Protein AF-A0A538IGD8-F1 (afdb_monomer_lite)

Foldseek 3Di:
DDDDDDDDDDDDDDDDDDDPDDDDDDDDDDDPDDDPPPDPPPPPPPPLPPLVVVLVVVLVVLLVVLLVVLVFAPVLVVPDDQPPPVLLVVLVCLLCVLVPDVVSVVCNLVSNLVSLVSVLVSLVVRLVVDDDQLNVLSVLLNQLSVLQSVQCNQAVWFEADCVQLVVLVVNVCVVPQCPDSIRYDHDDPSRDPNQQGQDQRDNVSSGTDGPSVVSNSSSSSSNSSVSRCVVVVVVVVVDDDD

pLDDT: mean 72.31, std 20.68, range [31.95, 96.56]

Structure (mmCIF, N/CA/C/O backbone):
data_AF-A0A538IGD8-F1
#
_entry.id   AF-A0A538IGD8-F1
#
loop_
_atom_site.group_PDB
_atom_site.id
_atom_site.type_symbol
_atom_site.label_atom_id
_atom_site.label_alt_id
_atom_site.label_comp_id
_atom_site.label_asym_id
_atom_site.label_entity_id
_atom_site.label_seq_id
_atom_site.pdbx_PDB_ins_code
_atom_site.Cartn_x
_atom_site.Cartn_y
_atom_site.Cartn_z
_atom_site.occupancy
_atom_site.B_iso_or_equiv
_atom_site.auth_seq_id
_atom_site.auth_comp_id
_atom_site.auth_asym_id
_atom_site.auth_atom_id
_atom_site.pdbx_PDB_model_num
ATOM 1 N N . MET A 1 1 ? 53.738 18.494 -38.955 1.00 35.97 1 MET A N 1
ATOM 2 C CA . MET A 1 1 ? 53.465 19.527 -39.986 1.00 35.97 1 MET A CA 1
ATOM 3 C C . MET A 1 1 ? 52.744 18.866 -41.162 1.00 35.97 1 MET A C 1
ATOM 5 O O . MET A 1 1 ? 52.837 17.652 -41.276 1.00 35.97 1 MET A O 1
ATOM 9 N N . ARG A 1 2 ? 51.991 19.626 -41.976 1.00 34.16 2 ARG A N 1
ATOM 10 C CA . ARG A 1 2 ? 51.319 19.150 -43.216 1.00 34.16 2 ARG A CA 1
ATOM 11 C C . ARG A 1 2 ? 52.381 18.672 -44.247 1.00 34.16 2 ARG A C 1
ATOM 13 O O . ARG A 1 2 ? 53.542 18.998 -44.048 1.00 34.16 2 ARG A O 1
ATOM 20 N N . ALA A 1 3 ? 52.123 17.980 -45.360 1.00 35.72 3 ALA A N 1
ATOM 21 C CA . ALA A 1 3 ? 50.908 17.521 -46.058 1.00 35.72 3 ALA A CA 1
ATOM 22 C C . ALA A 1 3 ? 51.255 16.213 -46.843 1.00 35.72 3 ALA A C 1
ATOM 24 O O . ALA A 1 3 ? 52.329 15.675 -46.601 1.00 35.72 3 ALA A O 1
ATOM 25 N N . TYR A 1 4 ? 50.496 15.622 -47.781 1.00 33.06 4 TYR A N 1
ATOM 26 C CA . TYR A 1 4 ? 49.171 15.846 -48.409 1.00 33.06 4 TYR A CA 1
ATOM 27 C C . TYR A 1 4 ? 48.602 14.443 -48.803 1.00 33.06 4 TYR A C 1
ATOM 29 O O . TYR A 1 4 ? 49.250 13.437 -48.525 1.00 33.06 4 TYR A O 1
ATOM 37 N N . ILE A 1 5 ? 47.435 14.333 -49.459 1.00 38.19 5 ILE A N 1
ATOM 38 C CA . ILE A 1 5 ? 46.890 13.061 -50.005 1.00 38.19 5 ILE A CA 1
ATOM 39 C C . ILE A 1 5 ? 46.827 13.126 -51.539 1.00 38.19 5 ILE A C 1
ATOM 41 O O . ILE A 1 5 ? 46.272 14.077 -52.081 1.00 38.19 5 ILE A O 1
ATOM 45 N N . SER A 1 6 ? 47.337 12.107 -52.239 1.00 36.34 6 SER A N 1
ATOM 46 C CA . SER A 1 6 ? 47.144 11.941 -53.690 1.00 36.34 6 SER A CA 1
ATOM 47 C C . SER A 1 6 ? 46.057 10.903 -53.969 1.00 36.34 6 SER A C 1
ATOM 49 O O . SER A 1 6 ? 46.016 9.860 -53.317 1.00 36.34 6 SER A O 1
ATOM 51 N N . ALA A 1 7 ? 45.171 11.195 -54.920 1.00 40.03 7 ALA A N 1
ATOM 52 C CA . ALA A 1 7 ? 44.040 10.346 -55.276 1.00 40.03 7 ALA A CA 1
ATOM 53 C C . ALA A 1 7 ? 44.278 9.625 -56.608 1.00 40.03 7 ALA A C 1
ATOM 55 O O . ALA A 1 7 ? 44.690 10.240 -57.589 1.00 40.03 7 ALA A O 1
ATOM 56 N N . SER A 1 8 ? 43.918 8.345 -56.670 1.00 36.59 8 SER A N 1
ATOM 57 C CA . SER A 1 8 ? 43.829 7.590 -57.920 1.00 36.59 8 SER A CA 1
ATOM 58 C C . SER A 1 8 ? 42.669 6.591 -57.864 1.00 36.59 8 SER A C 1
ATOM 60 O O . SER A 1 8 ? 42.608 5.712 -57.009 1.00 36.59 8 SER A O 1
ATOM 62 N N . ARG A 1 9 ? 41.722 6.740 -58.798 1.00 36.22 9 ARG A N 1
ATOM 63 C CA . ARG A 1 9 ? 40.745 5.703 -59.165 1.00 36.22 9 ARG A CA 1
ATOM 64 C C . ARG A 1 9 ? 41.221 5.023 -60.449 1.00 36.22 9 ARG A C 1
ATOM 66 O O . ARG A 1 9 ? 41.709 5.723 -61.335 1.00 36.22 9 ARG A O 1
ATOM 73 N N . PRO A 1 10 ? 40.964 3.721 -60.606 1.00 38.22 10 PRO A N 1
ATOM 74 C CA . PRO A 1 10 ? 40.656 3.140 -61.906 1.00 38.22 10 PRO A CA 1
ATOM 75 C C . PRO A 1 10 ? 39.239 2.529 -61.939 1.00 38.22 10 PRO A C 1
ATOM 77 O O . PRO A 1 10 ? 38.466 2.646 -60.987 1.00 38.22 10 PRO A O 1
ATOM 80 N N . THR A 1 11 ? 38.881 1.961 -63.090 1.00 34.44 11 THR A N 1
ATOM 81 C CA . THR A 1 11 ? 37.503 1.874 -63.612 1.00 34.44 11 THR A CA 1
ATOM 82 C C . THR A 1 11 ? 37.051 0.421 -63.850 1.00 34.44 11 THR A C 1
ATOM 84 O O . THR A 1 11 ? 37.884 -0.477 -63.889 1.00 34.44 11 THR A O 1
ATOM 87 N N . MET A 1 12 ? 35.752 0.239 -64.143 1.00 31.95 12 MET A N 1
ATOM 88 C CA . MET A 1 12 ? 35.059 -1.008 -64.550 1.00 31.95 12 MET A CA 1
ATOM 89 C C . MET A 1 12 ? 34.712 -1.959 -63.379 1.00 31.95 12 MET A C 1
ATOM 91 O O . MET A 1 12 ? 35.363 -1.934 -62.344 1.00 31.95 12 MET A O 1
ATOM 95 N N . THR A 1 13 ? 33.628 -2.744 -63.416 1.00 35.28 13 THR A N 1
ATOM 96 C CA . THR A 1 13 ? 32.866 -3.276 -64.568 1.00 35.28 13 THR A CA 1
ATOM 97 C C . THR A 1 13 ? 31.360 -3.306 -64.268 1.00 35.28 13 THR A C 1
ATOM 99 O O . THR A 1 13 ? 30.964 -3.473 -63.118 1.00 35.28 13 THR A O 1
ATOM 102 N N . GLY A 1 14 ? 30.505 -3.137 -65.283 1.00 34.28 14 GLY A N 1
ATOM 103 C CA . GLY A 1 14 ? 29.048 -3.124 -65.101 1.00 34.28 14 GLY A CA 1
ATOM 104 C C . GLY A 1 14 ? 28.394 -4.510 -65.102 1.00 34.28 14 GLY A C 1
ATOM 105 O O . GLY A 1 14 ? 28.891 -5.435 -65.740 1.00 34.28 14 GLY A O 1
ATOM 106 N N . GLN A 1 15 ? 27.220 -4.607 -64.472 1.00 35.75 15 GLN A N 1
ATOM 107 C CA . GLN A 1 15 ? 26.143 -5.512 -64.888 1.00 35.75 15 GLN A CA 1
ATOM 108 C C . GLN A 1 15 ? 24.794 -4.798 -64.755 1.00 35.75 15 GLN A C 1
ATOM 110 O O . GLN A 1 15 ? 24.502 -4.172 -63.737 1.00 35.75 15 GLN A O 1
ATOM 115 N N . THR A 1 16 ? 23.986 -4.885 -65.807 1.00 33.38 16 THR A N 1
ATOM 116 C CA . THR A 1 16 ? 22.672 -4.246 -65.910 1.00 33.38 16 THR A CA 1
ATOM 117 C C . THR A 1 16 ? 21.605 -5.234 -65.448 1.00 33.38 16 THR A C 1
ATOM 119 O O . THR A 1 16 ? 21.400 -6.247 -66.111 1.00 33.38 16 THR A O 1
ATOM 122 N N . PHE A 1 17 ? 20.901 -4.953 -64.347 1.00 33.03 17 PHE A N 1
ATOM 123 C CA . PHE A 1 17 ? 19.726 -5.736 -63.949 1.00 33.03 17 PHE A CA 1
ATOM 124 C C . PHE A 1 17 ? 18.449 -4.942 -64.236 1.00 33.03 17 PHE A C 1
ATOM 126 O O . PHE A 1 17 ? 18.125 -3.973 -63.549 1.00 33.03 17 PHE A O 1
ATOM 133 N N . THR A 1 18 ? 17.740 -5.333 -65.292 1.00 36.03 18 THR A N 1
ATOM 134 C CA . THR A 1 18 ? 16.486 -4.712 -65.730 1.00 36.03 18 THR A CA 1
ATOM 135 C C . THR A 1 18 ? 15.311 -5.200 -64.883 1.00 36.03 18 THR A C 1
ATOM 137 O O . THR A 1 18 ? 14.937 -6.369 -64.967 1.00 36.03 18 THR A O 1
ATOM 140 N N . SER A 1 19 ? 14.694 -4.302 -64.111 1.00 37.78 19 SER A N 1
ATOM 141 C CA . SER A 1 19 ? 13.417 -4.559 -63.430 1.00 37.78 19 SER A CA 1
ATOM 142 C C . SER A 1 19 ? 12.241 -4.110 -64.312 1.00 37.78 19 SER A C 1
ATOM 144 O O . SER A 1 19 ? 12.221 -2.945 -64.718 1.00 37.78 19 SER A O 1
ATOM 146 N N . PRO A 1 20 ? 11.257 -4.976 -64.621 1.00 36.97 20 PRO A N 1
ATOM 147 C CA . PRO A 1 20 ? 10.122 -4.626 -65.467 1.00 36.97 20 PRO A CA 1
ATOM 148 C C . PRO A 1 20 ? 8.937 -4.119 -64.629 1.00 36.97 20 PRO A C 1
ATOM 150 O O . PRO A 1 20 ? 7.964 -4.837 -64.424 1.00 36.97 20 PRO A O 1
ATOM 153 N N . PHE A 1 21 ? 8.996 -2.870 -64.161 1.00 36.09 21 PHE A N 1
ATOM 154 C CA . PHE A 1 21 ? 7.816 -2.173 -63.630 1.00 36.09 21 PHE A CA 1
ATOM 155 C C . PHE A 1 21 ? 7.742 -0.748 -64.178 1.00 36.09 21 PHE A C 1
ATOM 157 O O . PHE A 1 21 ? 8.472 0.147 -63.757 1.00 36.09 21 PHE A O 1
ATOM 164 N N . SER A 1 22 ? 6.853 -0.565 -65.153 1.00 37.84 22 SER A N 1
ATOM 165 C CA . SER A 1 22 ? 6.520 0.727 -65.747 1.00 37.84 22 SER A CA 1
ATOM 166 C C . SER A 1 22 ? 5.403 1.391 -64.931 1.00 37.84 22 SER A C 1
ATOM 168 O O . SER A 1 22 ? 4.352 0.770 -64.766 1.00 37.84 22 SER A O 1
ATOM 170 N N . PRO A 1 23 ? 5.588 2.616 -64.409 1.00 39.62 23 PRO A N 1
ATOM 171 C CA . PRO A 1 23 ? 4.481 3.424 -63.922 1.00 39.62 23 PRO A CA 1
ATOM 172 C C . PRO A 1 23 ? 3.834 4.153 -65.105 1.00 39.62 23 PRO A C 1
ATOM 174 O O . PRO A 1 23 ? 4.444 5.014 -65.742 1.00 39.62 23 PRO A O 1
ATOM 177 N N . GLU A 1 24 ? 2.590 3.790 -65.395 1.00 34.06 24 GLU A N 1
ATOM 178 C CA . GLU A 1 24 ? 1.763 4.414 -66.424 1.00 34.06 24 GLU A CA 1
ATOM 179 C C . GLU A 1 24 ? 1.505 5.895 -66.096 1.00 34.06 24 GLU A C 1
ATOM 181 O O . GLU A 1 24 ? 1.088 6.249 -64.991 1.00 34.06 24 GLU A O 1
ATOM 186 N N . LYS A 1 25 ? 1.782 6.783 -67.057 1.00 35.19 25 LYS A N 1
ATOM 187 C CA . LYS A 1 25 ? 1.651 8.235 -66.890 1.00 35.19 25 LYS A CA 1
ATOM 188 C C . LYS A 1 25 ? 0.214 8.668 -67.201 1.00 35.19 25 LYS A C 1
ATOM 190 O O . LYS A 1 25 ? -0.088 9.022 -68.338 1.00 35.19 25 LYS A O 1
ATOM 195 N N . VAL A 1 26 ? -0.657 8.664 -66.194 1.00 37.72 26 VAL A N 1
ATOM 196 C CA . VAL A 1 26 ? -2.032 9.175 -66.322 1.00 37.72 26 VAL A CA 1
ATOM 197 C C . VAL A 1 26 ? -2.067 10.665 -65.970 1.00 37.72 26 VAL A C 1
ATOM 199 O O . VAL A 1 26 ? -2.106 11.045 -64.802 1.00 37.72 26 VAL A O 1
ATOM 202 N N . GLU A 1 27 ? -2.037 11.520 -66.993 1.00 35.78 27 GLU A N 1
ATOM 203 C CA . GLU A 1 27 ? -2.324 12.953 -66.861 1.00 35.78 27 GLU A CA 1
ATOM 204 C C . GLU A 1 27 ? -3.841 13.189 -66.964 1.00 35.78 27 GLU A C 1
ATOM 206 O O . GLU A 1 27 ? -4.475 12.777 -67.934 1.00 35.78 27 GLU A O 1
ATOM 211 N N . GLY A 1 28 ? -4.421 13.864 -65.967 1.00 35.25 28 GLY A N 1
ATOM 212 C CA . GLY A 1 28 ? -5.833 14.260 -65.920 1.00 35.25 28 GLY A CA 1
ATOM 213 C C . GLY A 1 28 ? -5.979 15.703 -65.407 1.00 35.25 28 GLY A C 1
ATOM 214 O O . GLY A 1 28 ? -5.138 16.144 -64.621 1.00 35.25 28 GLY A O 1
ATOM 215 N N . PRO A 1 29 ? -6.977 16.475 -65.880 1.00 39.31 29 PRO A N 1
ATOM 216 C CA . PRO A 1 29 ? -7.056 17.917 -65.640 1.00 39.31 29 PRO A CA 1
ATOM 217 C C . PRO A 1 29 ? -7.551 18.270 -64.227 1.00 39.31 29 PRO A C 1
ATOM 219 O O . PRO A 1 29 ? -8.194 17.467 -63.559 1.00 39.31 29 PRO A O 1
ATOM 222 N N . GLY A 1 30 ? -7.230 19.490 -63.783 1.00 40.84 30 GLY A N 1
ATOM 223 C CA . GLY A 1 30 ? -7.432 19.947 -62.402 1.00 40.84 30 GLY A CA 1
ATOM 224 C C . GLY A 1 30 ? -8.855 20.389 -62.018 1.00 40.84 30 GLY A C 1
ATOM 225 O O . GLY A 1 30 ? -9.829 20.098 -62.703 1.00 40.84 30 GLY A O 1
ATOM 226 N N . ASN A 1 31 ? -8.912 21.165 -60.925 1.00 43.62 31 ASN A N 1
ATOM 227 C CA . ASN A 1 31 ? -10.067 21.493 -60.069 1.00 43.62 31 ASN A CA 1
ATOM 228 C C . ASN A 1 31 ? -10.526 20.373 -59.119 1.00 43.62 31 ASN A C 1
ATOM 230 O O . ASN A 1 31 ? -11.592 19.790 -59.291 1.00 43.62 31 ASN A O 1
ATOM 234 N N . GLU A 1 32 ? -9.803 20.220 -58.006 1.00 37.78 32 GLU A N 1
ATOM 235 C CA . GLU A 1 32 ? -10.446 19.862 -56.738 1.00 37.78 32 GLU A CA 1
ATOM 236 C C . GLU A 1 32 ? -10.584 21.115 -55.867 1.00 37.78 32 GLU A C 1
ATOM 238 O O . GLU A 1 32 ? -9.628 21.640 -55.295 1.00 37.78 32 GLU A O 1
ATOM 243 N N . THR A 1 33 ? -11.811 21.631 -55.828 1.00 36.09 33 THR A N 1
ATOM 244 C CA . THR A 1 33 ? -12.210 22.776 -55.012 1.00 36.09 33 THR A CA 1
ATOM 245 C C . THR A 1 33 ? -12.128 22.413 -53.531 1.00 36.09 33 THR A C 1
ATOM 247 O O . THR A 1 33 ? -12.662 21.391 -53.104 1.00 36.09 33 THR A O 1
ATOM 250 N N . PHE A 1 34 ? -11.507 23.280 -52.733 1.00 38.47 34 PHE A N 1
ATOM 251 C CA . PHE A 1 34 ? -11.348 23.107 -51.290 1.00 38.47 34 PHE A CA 1
ATOM 252 C C . PHE A 1 34 ? -12.717 23.096 -50.580 1.00 38.47 34 PHE A C 1
ATOM 254 O O . PHE A 1 34 ? -13.279 24.151 -50.284 1.00 38.47 34 PHE A O 1
ATOM 261 N N . LEU A 1 35 ? -13.265 21.908 -50.305 1.00 37.91 35 LEU A N 1
ATOM 262 C CA . LEU A 1 35 ? -14.448 21.756 -49.456 1.00 37.91 35 LEU A CA 1
ATOM 263 C C . LEU A 1 35 ? -14.012 21.587 -47.993 1.00 37.91 35 LEU A C 1
ATOM 265 O O . LEU A 1 35 ? -13.224 20.684 -47.698 1.00 37.91 35 LEU A O 1
ATOM 269 N N . PRO A 1 36 ? -14.516 22.408 -47.054 1.00 36.75 36 PRO A N 1
ATOM 270 C CA . PRO A 1 36 ? -14.185 22.256 -45.649 1.00 36.75 36 PRO A CA 1
ATOM 271 C C . PRO A 1 36 ? -14.902 21.016 -45.109 1.00 36.75 36 PRO A C 1
ATOM 273 O O . PRO A 1 36 ? -16.095 21.055 -44.809 1.00 36.75 36 PRO A O 1
ATOM 276 N N . GLN A 1 37 ? -14.169 19.911 -44.961 1.00 39.50 37 GLN A N 1
ATOM 277 C CA . GLN A 1 37 ? -14.626 18.791 -44.145 1.00 39.50 37 GLN A CA 1
ATOM 278 C C . GLN A 1 37 ? -14.733 19.281 -42.701 1.00 39.50 37 GLN A C 1
ATOM 280 O O . GLN A 1 37 ? -13.734 19.412 -41.992 1.00 39.50 37 GLN A O 1
ATOM 285 N N . GLY A 1 38 ? -15.961 19.610 -42.299 1.00 40.69 38 GLY A N 1
ATOM 286 C CA . GLY A 1 38 ? -16.292 20.043 -40.953 1.00 40.69 38 GLY A CA 1
ATOM 287 C C . GLY A 1 38 ? -15.982 18.930 -39.966 1.00 40.69 38 GLY A C 1
ATOM 288 O O . GLY A 1 38 ? -16.811 18.053 -39.732 1.00 40.69 38 GLY A O 1
ATOM 289 N N . GLY A 1 39 ? -14.787 18.980 -39.380 1.00 33.75 39 GLY A N 1
ATOM 290 C CA . GLY A 1 39 ? -14.446 18.175 -38.222 1.00 33.75 39 GLY A CA 1
ATOM 291 C C . GLY A 1 39 ? -15.429 18.509 -37.111 1.00 33.75 39 GLY A C 1
ATOM 292 O O . GLY A 1 39 ? -15.349 19.580 -36.510 1.00 33.75 39 GLY A O 1
ATOM 293 N N . ILE A 1 40 ? -16.371 17.601 -36.856 1.00 39.09 40 ILE A N 1
ATOM 294 C CA . ILE A 1 40 ? -17.234 17.677 -35.684 1.00 39.09 40 ILE A CA 1
ATOM 295 C C . ILE A 1 40 ? -16.308 17.526 -34.482 1.00 39.09 40 ILE A C 1
ATOM 297 O O . ILE A 1 40 ? -15.906 16.416 -34.135 1.00 39.09 40 ILE A O 1
ATOM 301 N N . SER A 1 41 ? -15.956 18.653 -33.863 1.00 43.97 41 SER A N 1
ATOM 302 C CA . SER A 1 41 ? -15.337 18.686 -32.543 1.00 43.97 41 SER A CA 1
ATOM 303 C C . SER A 1 41 ? -16.301 18.033 -31.563 1.00 43.97 41 SER A C 1
ATOM 305 O O . SER A 1 41 ? -17.183 18.688 -31.008 1.00 43.97 41 SER A O 1
ATOM 307 N N . THR A 1 42 ? -16.159 16.722 -31.373 1.00 43.41 42 THR A N 1
ATOM 308 C CA . THR A 1 42 ? -16.883 15.978 -30.349 1.00 43.41 42 THR A CA 1
ATOM 309 C C . THR A 1 42 ? -16.411 16.477 -28.996 1.00 43.41 42 THR A C 1
ATOM 311 O O . THR A 1 42 ? -15.387 16.035 -28.473 1.00 43.41 42 THR A O 1
ATOM 314 N N . ALA A 1 43 ? -17.163 17.430 -28.451 1.00 43.44 43 ALA A N 1
ATOM 315 C CA . ALA A 1 43 ? -17.008 17.940 -27.106 1.00 43.44 43 ALA A CA 1
ATOM 316 C C . ALA A 1 43 ? -17.272 16.816 -26.092 1.00 43.44 43 ALA A C 1
ATOM 318 O O . ALA A 1 43 ? -18.380 16.643 -25.593 1.00 43.44 43 ALA A O 1
ATOM 319 N N . HIS A 1 44 ? -16.223 16.059 -25.787 1.00 43.25 44 HIS A N 1
ATOM 320 C CA . HIS A 1 44 ? -16.135 15.188 -24.622 1.00 43.25 44 HIS A CA 1
ATOM 321 C C . HIS A 1 44 ? -14.884 15.519 -23.804 1.00 43.25 44 HIS A C 1
ATOM 323 O O . HIS A 1 44 ? -14.172 14.641 -23.333 1.00 43.25 44 HIS A O 1
ATOM 329 N N . THR A 1 45 ? -14.695 16.811 -23.522 1.00 37.72 45 THR A N 1
ATOM 330 C CA . THR A 1 45 ? -14.054 17.252 -22.275 1.00 37.72 45 THR A CA 1
ATOM 331 C C . THR A 1 45 ? -14.997 16.980 -21.096 1.00 37.72 45 THR A C 1
ATOM 333 O O . THR A 1 45 ? -15.428 17.891 -20.391 1.00 37.72 45 THR A O 1
ATOM 336 N N . LEU A 1 46 ? -15.349 15.707 -20.897 1.00 43.53 46 LEU A N 1
ATOM 337 C CA . LEU A 1 46 ? -15.567 15.219 -19.543 1.00 43.53 46 LEU A CA 1
ATOM 338 C C . LEU A 1 46 ? -14.187 15.286 -18.896 1.00 43.53 46 LEU A C 1
ATOM 340 O O . LEU A 1 46 ? -13.227 14.824 -19.511 1.00 43.53 46 LEU A O 1
ATOM 344 N N . GLU A 1 47 ? -14.062 15.912 -17.728 1.00 48.06 47 GLU A N 1
ATOM 345 C CA . GLU A 1 47 ? -12.753 16.015 -17.088 1.00 48.06 47 GLU A CA 1
ATOM 346 C C . GLU A 1 47 ? -12.161 14.614 -16.915 1.00 48.06 47 GLU A C 1
ATOM 348 O O . GLU A 1 47 ? -12.722 13.784 -16.194 1.00 48.06 47 GLU A O 1
ATOM 353 N N . GLU A 1 48 ? -11.020 14.351 -17.563 1.00 54.66 48 GLU A N 1
ATOM 354 C CA . GLU A 1 48 ? -10.187 13.189 -17.260 1.00 54.66 48 GLU A CA 1
ATOM 355 C C . GLU A 1 48 ? -9.558 13.411 -15.882 1.00 54.66 48 GLU A C 1
ATOM 357 O O . GLU A 1 48 ? -8.386 13.762 -15.728 1.00 54.66 48 GLU A O 1
ATOM 362 N N . GLY A 1 49 ? -10.392 13.258 -14.850 1.00 56.19 49 GLY A N 1
ATOM 363 C CA . GLY A 1 49 ? -9.986 13.338 -13.462 1.00 56.19 49 GLY A CA 1
ATOM 364 C C . GLY A 1 49 ? -8.836 12.369 -13.248 1.00 56.19 49 GLY A C 1
ATOM 365 O O . GLY A 1 49 ? -8.956 11.188 -13.576 1.00 56.19 49 GLY A O 1
ATOM 366 N N . ASN A 1 50 ? -7.716 12.880 -12.725 1.00 70.94 50 ASN A N 1
ATOM 367 C CA . ASN A 1 50 ? -6.481 12.114 -12.584 1.00 70.94 50 ASN A CA 1
ATOM 368 C C . ASN A 1 50 ? -6.804 10.727 -11.994 1.00 70.94 50 ASN A C 1
ATOM 370 O O . ASN A 1 50 ? -7.343 10.655 -10.885 1.00 70.94 50 ASN A O 1
ATOM 374 N N . PRO A 1 51 ? -6.497 9.622 -12.694 1.00 65.62 51 PRO A N 1
ATOM 375 C CA . PRO A 1 51 ? -7.021 8.315 -12.318 1.00 65.62 51 PRO A CA 1
ATOM 376 C C . PRO A 1 51 ? -6.483 7.849 -10.953 1.00 65.62 51 PRO A C 1
ATOM 378 O O . PRO A 1 51 ? -7.146 7.100 -10.238 1.00 65.62 51 PRO A O 1
ATOM 381 N N . VAL A 1 52 ? -5.325 8.361 -10.513 1.00 66.44 52 VAL A N 1
ATOM 382 C CA . VAL A 1 52 ? -4.830 8.158 -9.140 1.00 66.44 52 VAL A CA 1
ATOM 383 C C . VAL A 1 52 ? -5.707 8.887 -8.114 1.00 66.44 52 VAL A C 1
ATOM 385 O O . VAL A 1 52 ? -6.010 8.329 -7.062 1.00 66.44 52 VAL A O 1
ATOM 388 N N . LEU A 1 53 ? -6.152 10.111 -8.409 1.00 71.75 53 LEU A N 1
ATOM 389 C CA . LEU A 1 53 ? -7.055 10.876 -7.543 1.00 71.75 53 LEU A CA 1
ATOM 390 C C . LEU A 1 53 ? -8.441 10.217 -7.451 1.00 71.75 53 LEU A C 1
ATOM 392 O O . LEU A 1 53 ? -9.008 10.149 -6.360 1.00 71.75 53 LEU A O 1
ATOM 396 N N . LEU A 1 54 ? -8.956 9.667 -8.556 1.00 75.94 54 LEU A N 1
ATOM 397 C CA . LEU A 1 54 ? -10.194 8.877 -8.561 1.00 75.94 54 LEU A CA 1
ATOM 398 C C . LEU A 1 54 ? -10.056 7.610 -7.706 1.00 75.94 54 LEU A C 1
ATOM 400 O O . LEU A 1 54 ? -10.913 7.330 -6.868 1.00 75.94 54 LEU A O 1
ATOM 404 N N . MET A 1 55 ? -8.938 6.888 -7.829 1.00 70.56 55 MET A N 1
ATOM 405 C CA . MET A 1 55 ? -8.655 5.727 -6.983 1.00 70.56 55 MET A CA 1
ATOM 406 C C . MET A 1 55 ? -8.621 6.111 -5.494 1.00 70.56 55 MET A C 1
ATOM 408 O O . MET A 1 55 ? -9.354 5.524 -4.696 1.00 70.56 55 MET A O 1
ATOM 412 N N . LEU A 1 56 ? -7.845 7.133 -5.118 1.00 74.44 56 LEU A N 1
ATOM 413 C CA . LEU A 1 56 ? -7.726 7.593 -3.729 1.00 74.44 56 LEU A CA 1
ATOM 414 C C . LEU A 1 56 ? -9.064 8.075 -3.147 1.00 74.44 56 LEU A C 1
ATOM 416 O O . LEU A 1 56 ? -9.420 7.694 -2.030 1.00 74.44 56 LEU A O 1
ATOM 420 N N . THR A 1 57 ? -9.830 8.870 -3.898 1.00 77.31 57 THR A N 1
ATOM 421 C CA . THR A 1 57 ? -11.149 9.343 -3.446 1.00 77.31 57 THR A CA 1
ATOM 422 C C . THR A 1 57 ? -12.154 8.198 -3.328 1.00 77.31 57 THR A C 1
ATOM 424 O O . THR A 1 57 ? -12.909 8.175 -2.358 1.00 77.31 57 THR A O 1
ATOM 427 N N . SER A 1 58 ? -12.114 7.192 -4.213 1.00 74.81 58 SER A N 1
ATOM 428 C CA . SER A 1 58 ? -12.966 5.999 -4.098 1.00 74.81 58 SER A CA 1
ATOM 429 C C . SER A 1 58 ? -12.657 5.168 -2.843 1.00 74.81 58 SER A C 1
ATOM 431 O O . SER A 1 58 ? -13.579 4.758 -2.142 1.00 74.81 58 SER A O 1
ATOM 433 N N . MET A 1 59 ? -11.379 4.988 -2.488 1.00 75.00 59 MET A N 1
ATOM 434 C CA . MET A 1 59 ? -10.952 4.261 -1.282 1.00 75.00 59 MET A CA 1
ATOM 435 C C . MET A 1 59 ? -11.412 4.961 0.001 1.00 75.00 59 MET A C 1
ATOM 437 O O . MET A 1 59 ? -11.948 4.321 0.908 1.00 75.00 59 MET A O 1
ATOM 441 N N . ILE A 1 60 ? -11.231 6.285 0.062 1.00 79.38 60 ILE A N 1
ATOM 442 C CA . ILE A 1 60 ? -11.678 7.112 1.188 1.00 79.38 60 ILE A CA 1
ATOM 443 C C . ILE A 1 60 ? -13.210 7.097 1.270 1.00 79.38 60 ILE A C 1
ATOM 445 O O . ILE A 1 60 ? -13.761 6.853 2.342 1.00 79.38 60 ILE A O 1
ATOM 449 N N . GLY A 1 61 ? -13.900 7.284 0.141 1.00 79.06 61 GLY A N 1
ATOM 450 C CA . GLY A 1 61 ? -15.360 7.258 0.050 1.00 79.06 61 GLY A CA 1
ATOM 451 C C . GLY A 1 61 ? -15.958 5.930 0.512 1.00 79.06 61 GLY A C 1
ATOM 452 O O . GLY A 1 61 ? -16.845 5.929 1.361 1.00 79.06 61 GLY A O 1
ATOM 453 N N . LEU A 1 62 ? -15.429 4.796 0.040 1.00 79.88 62 LEU A N 1
ATOM 454 C CA . LEU A 1 62 ? -15.843 3.459 0.481 1.00 79.88 62 LEU A CA 1
ATOM 455 C C . LEU A 1 62 ? -15.634 3.261 1.989 1.00 79.88 62 LEU A C 1
ATOM 457 O O . LEU A 1 62 ? -16.529 2.754 2.663 1.00 79.88 62 LEU A O 1
ATOM 461 N N . GLY A 1 63 ? -14.491 3.696 2.533 1.00 73.38 63 GLY A N 1
ATOM 462 C CA . GLY A 1 63 ? -14.214 3.630 3.970 1.00 73.38 63 GLY A CA 1
ATOM 463 C C . GLY A 1 63 ? -15.173 4.473 4.814 1.00 73.38 63 GLY A C 1
ATOM 464 O O . GLY A 1 63 ? -15.669 4.001 5.837 1.00 73.38 63 GLY A O 1
ATOM 465 N N . LEU A 1 64 ? -15.482 5.693 4.366 1.00 79.31 64 LEU A N 1
ATOM 466 C CA . LEU A 1 64 ? -16.441 6.580 5.028 1.00 79.31 64 LEU A CA 1
ATOM 467 C C . LEU A 1 64 ? -17.869 6.026 4.956 1.00 79.31 64 LEU A C 1
ATOM 469 O O . LEU A 1 64 ? -18.536 5.953 5.984 1.00 79.31 64 LEU A O 1
ATOM 473 N N . ILE A 1 65 ? -18.327 5.582 3.780 1.00 82.19 65 ILE A N 1
ATOM 474 C CA . ILE A 1 65 ? -19.656 4.975 3.593 1.00 82.19 65 ILE A CA 1
ATOM 475 C C . ILE A 1 65 ? -19.799 3.734 4.481 1.00 82.19 65 ILE A C 1
ATOM 477 O O . ILE A 1 65 ? -20.774 3.625 5.223 1.00 82.19 65 ILE A O 1
ATOM 481 N N . ALA A 1 66 ? -18.810 2.834 4.477 1.00 77.00 66 ALA A N 1
ATOM 482 C CA . ALA A 1 66 ? -18.802 1.659 5.346 1.00 77.00 66 ALA A CA 1
ATOM 483 C C . ALA A 1 66 ? -18.815 2.042 6.837 1.00 77.00 66 ALA A C 1
ATOM 485 O O . ALA A 1 66 ? -19.548 1.439 7.620 1.00 77.00 66 ALA A O 1
ATOM 486 N N . GLY A 1 67 ? -18.058 3.070 7.234 1.00 72.75 67 GLY A N 1
ATOM 487 C CA . GLY A 1 67 ? -18.043 3.585 8.602 1.00 72.75 67 GLY A CA 1
ATOM 488 C C . GLY A 1 67 ? -19.377 4.194 9.047 1.00 72.75 67 GLY A C 1
ATOM 489 O O . GLY A 1 67 ? -19.827 3.913 10.158 1.00 72.75 67 GLY A O 1
ATOM 490 N N . PHE A 1 68 ? -20.046 4.968 8.186 1.00 80.56 68 PHE A N 1
ATOM 491 C CA . PHE A 1 68 ? -21.374 5.532 8.460 1.00 80.56 68 PHE A CA 1
ATOM 492 C C . PHE A 1 68 ? -22.469 4.457 8.504 1.00 80.56 68 PHE A C 1
ATOM 494 O O . PHE A 1 68 ? -23.270 4.450 9.441 1.00 80.56 68 PHE A O 1
ATOM 501 N N . LEU A 1 69 ? -22.474 3.505 7.562 1.00 79.06 69 LEU A N 1
ATOM 502 C CA . LEU A 1 69 ? -23.380 2.345 7.586 1.00 79.06 69 LEU A CA 1
ATOM 503 C C . LEU A 1 69 ? -23.189 1.511 8.862 1.00 79.06 69 LEU A C 1
ATOM 505 O O . LEU A 1 69 ? -24.161 1.077 9.478 1.00 79.06 69 LEU A O 1
ATOM 509 N N . ALA A 1 70 ? -21.944 1.370 9.325 1.00 73.06 70 ALA A N 1
ATOM 510 C CA . ALA A 1 70 ? -21.604 0.730 10.593 1.00 73.06 70 ALA A CA 1
ATOM 511 C C . ALA A 1 70 ? -21.798 1.640 11.835 1.00 73.06 70 ALA A C 1
ATOM 513 O O . ALA A 1 70 ? -21.282 1.331 12.913 1.00 73.06 70 ALA A O 1
ATOM 514 N N . ARG A 1 71 ? -22.559 2.742 1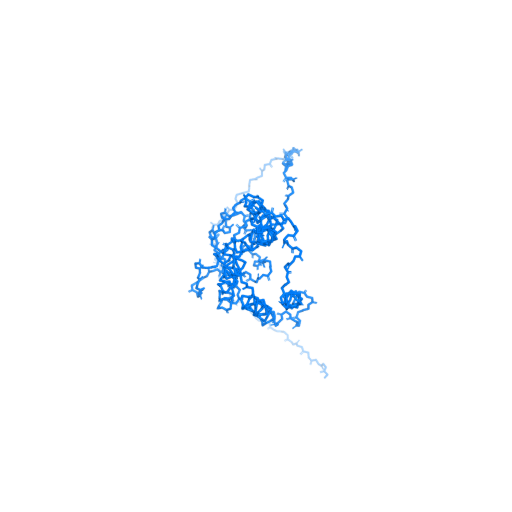1.703 1.00 72.94 71 ARG A N 1
ATOM 515 C CA . ARG A 1 71 ? -22.946 3.710 12.756 1.00 72.94 71 ARG A CA 1
ATOM 516 C C . ARG A 1 71 ? -21.779 4.389 13.493 1.00 72.94 71 ARG A C 1
ATOM 518 O O . ARG A 1 71 ? -21.929 4.791 14.652 1.00 72.94 71 ARG A O 1
ATOM 525 N N . GLY A 1 72 ? -20.627 4.508 12.838 1.00 73.81 72 GLY A N 1
ATOM 526 C CA . GLY A 1 72 ? -19.451 5.202 13.354 1.00 73.81 72 GLY A CA 1
ATOM 527 C C . GLY A 1 72 ? -19.523 6.730 13.227 1.00 73.81 72 GLY A C 1
ATOM 528 O O . GLY A 1 72 ? -20.380 7.276 12.534 1.00 73.81 72 GLY A O 1
ATOM 529 N N . THR A 1 73 ? -18.605 7.432 13.896 1.00 80.31 73 THR A N 1
ATOM 530 C CA . THR A 1 73 ? -18.503 8.899 13.907 1.00 80.31 73 THR A CA 1
ATOM 531 C C . THR A 1 73 ? -17.130 9.368 13.414 1.00 80.31 73 THR A C 1
ATOM 533 O O . THR A 1 73 ? -16.114 8.707 13.629 1.00 80.31 73 THR A O 1
ATOM 536 N N . LEU A 1 74 ? -17.071 10.547 12.783 1.00 78.06 74 LEU A N 1
ATOM 537 C CA . LEU A 1 74 ? -15.805 11.138 12.317 1.00 78.06 74 LEU A CA 1
ATOM 538 C C . LEU A 1 74 ? -14.857 11.529 13.463 1.00 78.06 74 LEU A C 1
ATOM 540 O O . LEU A 1 74 ? -13.654 11.648 13.246 1.00 78.06 74 LEU A O 1
ATOM 544 N N . ALA A 1 75 ? -15.369 11.695 14.687 1.00 75.44 75 ALA A N 1
ATOM 545 C CA . ALA A 1 75 ? -14.538 11.948 15.860 1.00 75.44 75 ALA A CA 1
ATOM 546 C C . ALA A 1 75 ? -13.537 10.801 16.105 1.00 75.44 75 ALA A C 1
ATOM 548 O O . ALA A 1 75 ? -12.390 11.069 16.450 1.00 75.44 75 ALA A O 1
ATOM 549 N N . GLY A 1 76 ? -13.921 9.547 15.820 1.00 73.12 76 GLY A N 1
ATOM 550 C CA . GLY A 1 76 ? -13.057 8.374 16.007 1.00 73.12 76 GLY A CA 1
ATOM 551 C C . GLY A 1 76 ? -11.802 8.353 15.128 1.00 73.12 76 GLY A C 1
ATOM 552 O O . GLY A 1 76 ? -10.842 7.662 15.455 1.00 73.12 76 GLY A O 1
ATOM 553 N N . LEU A 1 77 ? -11.757 9.148 14.050 1.00 76.19 77 LEU A N 1
ATOM 554 C CA . LEU A 1 77 ? -10.539 9.325 13.250 1.00 76.19 77 LEU A CA 1
ATOM 555 C C . LEU A 1 77 ? -9.491 10.205 13.948 1.00 76.19 77 LEU A C 1
ATOM 557 O O . LEU A 1 77 ? -8.303 10.044 13.680 1.00 76.19 77 LEU A O 1
ATOM 561 N N . LYS A 1 78 ? -9.903 11.119 14.838 1.00 78.94 78 LYS A N 1
ATOM 562 C CA . LYS A 1 78 ? -8.981 12.041 15.528 1.00 78.94 78 LYS A CA 1
ATOM 563 C C . LYS A 1 78 ? -8.155 11.356 16.617 1.00 78.94 78 LYS A C 1
ATOM 565 O O . LYS A 1 78 ? -7.073 11.830 16.935 1.00 78.94 78 LYS A O 1
ATOM 570 N N . GLU A 1 79 ? -8.638 10.243 17.164 1.00 74.19 79 GLU A N 1
ATOM 571 C CA . GLU A 1 79 ? -7.941 9.482 18.211 1.00 74.19 79 GLU A CA 1
ATOM 572 C C . GLU A 1 79 ? -6.937 8.455 17.657 1.00 74.19 79 GLU A C 1
ATOM 574 O O . GLU A 1 79 ? -6.260 7.763 18.425 1.00 74.19 79 GLU A O 1
ATOM 579 N N . ILE A 1 80 ? -6.795 8.348 16.330 1.00 78.50 80 ILE A N 1
ATOM 580 C CA . ILE A 1 80 ? -5.846 7.418 15.714 1.00 78.50 80 ILE A CA 1
ATOM 581 C C . ILE A 1 80 ? -4.407 7.928 15.881 1.00 78.50 80 ILE A C 1
ATOM 583 O O . ILE A 1 80 ? -3.921 8.762 15.119 1.00 78.50 80 ILE A O 1
ATOM 587 N N . HIS A 1 81 ? -3.681 7.339 16.827 1.00 81.62 81 HIS A N 1
ATOM 588 C CA . HIS A 1 81 ? -2.265 7.619 17.055 1.00 81.62 81 HIS A CA 1
ATOM 589 C C . HIS A 1 81 ? -1.380 6.556 16.385 1.00 81.62 81 HIS A C 1
ATOM 591 O O . HIS A 1 81 ? -1.017 5.548 16.995 1.00 81.62 81 HIS A O 1
ATOM 597 N N . PHE A 1 82 ? -1.011 6.780 15.121 1.00 87.31 82 PHE A N 1
ATOM 598 C CA . PHE A 1 82 ? -0.036 5.933 14.426 1.00 87.31 82 PHE A CA 1
ATOM 599 C C . PHE A 1 82 ? 1.396 6.210 14.903 1.00 87.31 82 PHE A C 1
ATOM 601 O O . PHE A 1 82 ? 1.875 7.346 14.867 1.00 87.31 82 PHE A O 1
ATOM 608 N N . LYS A 1 83 ? 2.133 5.158 15.273 1.00 88.56 83 LYS A N 1
ATOM 609 C CA . LYS A 1 83 ? 3.571 5.265 15.558 1.00 88.56 83 LYS A CA 1
ATOM 610 C C . LYS A 1 83 ? 4.366 5.375 14.260 1.00 88.56 83 LYS A C 1
ATOM 612 O O . LYS A 1 83 ? 4.005 4.768 13.256 1.00 88.56 83 LYS A O 1
ATOM 617 N N . LEU A 1 84 ? 5.478 6.112 14.299 1.00 92.69 84 LEU A N 1
ATOM 618 C CA . LEU A 1 84 ? 6.400 6.293 13.167 1.00 92.69 84 LEU A CA 1
ATOM 619 C C . LEU A 1 84 ? 5.741 6.846 11.887 1.00 92.69 84 LEU A C 1
ATOM 621 O O . LEU A 1 84 ? 6.218 6.566 10.794 1.00 92.69 84 LEU A O 1
ATOM 625 N N . ILE A 1 85 ? 4.676 7.654 11.988 1.00 92.06 85 ILE A N 1
ATOM 626 C CA . ILE A 1 85 ? 4.008 8.234 10.805 1.00 92.06 85 ILE A CA 1
ATOM 627 C C . ILE A 1 85 ? 4.968 9.044 9.910 1.00 92.06 85 ILE A C 1
ATOM 629 O O . ILE A 1 85 ? 4.825 9.039 8.690 1.00 92.06 85 ILE A O 1
ATOM 633 N N . TRP A 1 86 ? 6.017 9.641 10.493 1.00 92.19 86 TRP A N 1
ATOM 634 C CA . TRP A 1 86 ? 7.117 10.300 9.774 1.00 92.19 86 TRP A CA 1
ATOM 635 C C . TRP A 1 86 ? 7.792 9.394 8.726 1.00 92.19 86 TRP A C 1
ATOM 637 O O . TRP A 1 86 ? 8.276 9.888 7.709 1.00 92.19 86 TRP A O 1
ATOM 647 N N . LEU A 1 87 ? 7.787 8.072 8.928 1.00 92.31 87 LEU A N 1
ATOM 648 C CA . LEU A 1 87 ? 8.400 7.099 8.025 1.00 92.31 87 LEU A CA 1
ATOM 649 C C . LEU A 1 87 ? 7.653 7.005 6.685 1.00 92.31 87 LEU A C 1
ATOM 651 O O . LEU A 1 87 ? 8.281 6.724 5.667 1.00 92.31 87 LEU A O 1
ATOM 655 N N . LEU A 1 88 ? 6.349 7.317 6.655 1.00 91.56 88 LEU A N 1
ATOM 656 C CA . LEU A 1 88 ? 5.583 7.452 5.409 1.00 91.56 88 LEU A CA 1
ATOM 657 C C . LEU A 1 88 ? 6.033 8.678 4.605 1.00 91.56 88 LEU A C 1
ATOM 659 O O . LEU A 1 88 ? 6.217 8.582 3.395 1.00 91.56 88 LEU A O 1
ATOM 663 N N . PHE A 1 89 ? 6.271 9.811 5.273 1.00 91.31 89 PHE A N 1
ATOM 664 C CA . PHE A 1 89 ? 6.781 11.026 4.629 1.00 91.31 89 PHE A CA 1
ATOM 665 C C . PHE A 1 89 ? 8.211 10.828 4.112 1.00 91.31 89 PHE A C 1
ATOM 667 O O . PHE A 1 89 ? 8.508 11.204 2.981 1.00 91.31 89 PHE A O 1
ATOM 674 N N . VAL A 1 90 ? 9.080 10.171 4.889 1.00 93.31 90 VAL A N 1
ATOM 675 C CA . VAL A 1 90 ? 10.435 9.809 4.439 1.00 93.31 90 VAL A CA 1
ATOM 676 C C . VAL A 1 90 ? 10.383 8.847 3.251 1.00 93.31 90 VAL A C 1
ATOM 678 O O . VAL A 1 90 ? 11.077 9.078 2.265 1.00 93.31 90 VAL A O 1
ATOM 681 N N . ALA A 1 91 ? 9.533 7.816 3.286 1.00 91.56 91 ALA A N 1
ATOM 682 C CA . ALA A 1 91 ? 9.351 6.909 2.154 1.00 91.56 91 ALA A CA 1
ATOM 683 C C . ALA A 1 91 ? 8.854 7.641 0.894 1.00 91.56 91 ALA A C 1
ATOM 685 O O . ALA A 1 91 ? 9.371 7.395 -0.195 1.00 91.56 91 ALA A O 1
ATOM 686 N N . LEU A 1 92 ? 7.909 8.577 1.038 1.00 89.88 92 LEU A N 1
ATOM 687 C CA . LEU A 1 92 ? 7.413 9.407 -0.061 1.00 89.88 92 LEU A CA 1
ATOM 688 C C . LEU A 1 92 ? 8.527 10.284 -0.656 1.00 89.88 92 LEU A C 1
ATOM 690 O O . LEU A 1 92 ? 8.742 10.259 -1.865 1.00 89.88 92 LEU A O 1
ATOM 694 N N . ILE A 1 93 ? 9.283 10.997 0.184 1.00 90.81 93 ILE A N 1
ATOM 695 C CA . ILE A 1 93 ? 10.422 11.826 -0.241 1.00 90.81 93 ILE A CA 1
ATOM 696 C C . ILE A 1 93 ? 11.456 10.972 -0.991 1.00 90.81 93 ILE A C 1
ATOM 698 O O . ILE A 1 93 ? 11.835 11.304 -2.114 1.00 90.81 93 ILE A O 1
ATOM 702 N N . VAL A 1 94 ? 11.856 9.828 -0.425 1.00 91.44 94 VAL A N 1
ATOM 703 C CA . VAL A 1 94 ? 12.814 8.887 -1.037 1.00 91.44 94 VAL A CA 1
ATOM 704 C C . VAL A 1 94 ? 12.307 8.321 -2.372 1.00 91.44 94 VAL A C 1
ATOM 706 O O . VAL A 1 94 ? 13.110 8.093 -3.278 1.00 91.44 94 VAL A O 1
ATOM 709 N N . ALA A 1 95 ? 10.995 8.120 -2.530 1.00 87.00 95 ALA A N 1
ATOM 710 C CA . ALA A 1 95 ? 10.395 7.655 -3.780 1.00 87.00 95 ALA A CA 1
ATOM 711 C C . ALA A 1 95 ? 10.361 8.732 -4.884 1.00 87.00 95 ALA A C 1
ATOM 713 O O . ALA A 1 95 ? 10.475 8.387 -6.061 1.00 87.00 95 ALA A O 1
ATOM 714 N N . ILE A 1 96 ? 10.233 10.016 -4.519 1.00 86.50 96 ILE A N 1
ATOM 715 C CA . ILE A 1 96 ? 10.175 11.152 -5.460 1.00 86.50 96 ILE A CA 1
ATOM 716 C C . ILE A 1 96 ? 11.584 11.657 -5.826 1.00 86.50 96 ILE A C 1
ATOM 718 O O . ILE A 1 96 ? 11.804 12.057 -6.966 1.00 86.50 96 ILE A O 1
ATOM 722 N N . LEU A 1 97 ? 12.566 11.575 -4.917 1.00 87.94 97 LEU A N 1
ATOM 723 C CA . LEU A 1 97 ? 13.967 11.998 -5.123 1.00 87.94 97 LEU A CA 1
ATOM 724 C C . LEU A 1 97 ? 14.579 11.643 -6.503 1.00 87.94 97 LEU A C 1
ATOM 726 O O . LEU A 1 97 ? 15.202 12.513 -7.113 1.00 87.94 97 LEU A O 1
ATOM 730 N N . PRO A 1 98 ? 14.397 10.416 -7.039 1.00 88.06 98 PRO A N 1
ATOM 731 C CA . PRO A 1 98 ? 14.866 10.022 -8.371 1.00 88.06 98 PRO A CA 1
ATOM 732 C C . PRO A 1 98 ? 14.351 10.851 -9.555 1.00 88.06 98 PRO A C 1
ATOM 734 O O . PRO A 1 98 ? 14.918 10.738 -10.637 1.00 88.06 98 PRO A O 1
ATOM 737 N N . LEU A 1 99 ? 13.280 11.632 -9.385 1.00 84.50 99 LEU A N 1
ATOM 738 C CA . LEU A 1 99 ? 12.685 12.459 -10.440 1.00 84.50 99 LEU A CA 1
ATOM 739 C C . LEU A 1 99 ? 13.419 13.795 -10.642 1.00 84.50 99 LEU A C 1
ATOM 741 O O . LEU A 1 99 ? 13.249 14.423 -11.680 1.00 84.50 99 LEU A O 1
ATOM 745 N N . PHE A 1 100 ? 14.236 14.227 -9.674 1.00 86.81 100 PHE A N 1
ATOM 746 C CA . PHE A 1 100 ? 14.905 15.534 -9.702 1.00 86.81 100 PHE A CA 1
ATOM 747 C C . PHE A 1 100 ? 16.346 15.501 -10.238 1.00 86.81 100 PHE A C 1
ATOM 749 O O . PHE A 1 100 ? 16.952 16.555 -10.416 1.00 86.81 100 PHE A O 1
ATOM 756 N N . SER A 1 101 ? 16.940 14.321 -10.453 1.00 89.12 101 SER A N 1
ATOM 757 C CA . SER A 1 101 ? 18.327 14.205 -10.928 1.00 89.12 101 SER A CA 1
ATOM 758 C C . SER A 1 101 ? 18.641 12.823 -11.496 1.00 89.12 101 SER A C 1
ATOM 760 O O . SER A 1 101 ? 18.426 11.811 -10.824 1.00 89.12 101 SER A O 1
ATOM 762 N N . ASP A 1 102 ? 19.267 12.769 -12.674 1.00 88.25 102 ASP A N 1
ATOM 763 C CA . ASP A 1 102 ? 19.723 11.518 -13.297 1.00 88.25 102 ASP A CA 1
ATOM 764 C C . ASP A 1 102 ? 20.753 10.754 -12.452 1.00 88.25 102 ASP A C 1
ATOM 766 O O . ASP A 1 102 ? 20.748 9.518 -12.413 1.00 88.25 102 ASP A O 1
ATOM 770 N N . ALA A 1 103 ? 21.592 11.477 -11.703 1.00 90.38 103 ALA A N 1
ATOM 771 C CA . ALA A 1 103 ? 22.551 10.880 -10.776 1.00 90.38 103 ALA A CA 1
ATOM 772 C C . ALA A 1 103 ? 21.841 10.070 -9.675 1.00 90.38 103 ALA A C 1
ATOM 774 O O . ALA A 1 103 ? 22.279 8.973 -9.328 1.00 90.38 103 ALA A O 1
ATOM 775 N N . ILE A 1 104 ? 20.702 10.569 -9.178 1.00 87.44 104 ILE A N 1
ATOM 776 C CA . ILE A 1 104 ? 19.852 9.879 -8.195 1.00 87.44 104 ILE A CA 1
ATOM 777 C C . ILE A 1 104 ? 19.005 8.795 -8.885 1.00 87.44 104 ILE A C 1
ATOM 779 O O . ILE A 1 104 ? 18.833 7.699 -8.343 1.00 87.44 104 ILE A O 1
ATOM 783 N N . ASN A 1 105 ? 18.535 9.045 -10.112 1.00 86.94 105 ASN A N 1
ATOM 784 C CA . ASN A 1 105 ? 17.739 8.110 -10.914 1.00 86.94 105 ASN A CA 1
ATOM 785 C C . ASN A 1 105 ? 18.467 6.774 -11.168 1.00 86.94 105 ASN A C 1
ATOM 787 O O . ASN A 1 105 ? 17.857 5.704 -11.085 1.00 86.94 105 ASN A O 1
ATOM 791 N N . LYS A 1 106 ? 19.800 6.793 -11.327 1.00 88.19 106 LYS A N 1
ATOM 792 C CA . LYS A 1 106 ? 20.642 5.576 -11.350 1.00 88.19 106 LYS A CA 1
ATOM 793 C C . LYS A 1 106 ? 20.382 4.638 -10.156 1.00 88.19 106 LYS A C 1
ATOM 795 O O . LYS A 1 106 ? 20.434 3.416 -10.302 1.00 88.19 106 LYS A O 1
ATOM 800 N N . HIS A 1 107 ? 20.054 5.195 -8.990 1.00 89.50 107 HIS A N 1
ATOM 801 C CA . HIS A 1 107 ? 19.775 4.470 -7.748 1.00 89.50 107 HIS A CA 1
ATOM 802 C C . HIS A 1 107 ? 18.271 4.263 -7.469 1.00 89.50 107 HIS A C 1
ATOM 804 O O . HIS A 1 107 ? 17.925 3.625 -6.470 1.00 89.50 107 HIS A O 1
ATOM 810 N N . ARG A 1 108 ? 17.368 4.693 -8.373 1.00 87.50 108 ARG A N 1
ATOM 811 C CA . ARG A 1 108 ? 15.894 4.636 -8.231 1.00 87.50 108 ARG A CA 1
ATOM 812 C C . ARG A 1 108 ? 15.365 3.293 -7.733 1.00 87.50 108 ARG A C 1
ATOM 814 O O . ARG A 1 108 ? 14.438 3.272 -6.935 1.00 87.50 108 ARG A O 1
ATOM 821 N N . ARG A 1 109 ? 15.929 2.161 -8.180 1.00 87.75 109 ARG A N 1
ATOM 822 C CA . ARG A 1 109 ? 15.483 0.826 -7.730 1.00 87.75 109 ARG A CA 1
ATOM 823 C C . ARG A 1 109 ? 15.747 0.597 -6.239 1.00 87.75 109 ARG A C 1
ATOM 825 O O . ARG A 1 109 ? 14.888 0.043 -5.566 1.00 87.75 109 ARG A O 1
ATOM 832 N N . VAL A 1 110 ? 16.921 0.986 -5.743 1.00 91.69 110 VAL A N 1
ATOM 833 C CA . VAL A 1 110 ? 17.290 0.804 -4.329 1.00 91.69 110 VAL A CA 1
ATOM 834 C C . VAL A 1 110 ? 16.483 1.763 -3.460 1.00 91.69 110 VAL A C 1
ATOM 836 O O . VAL A 1 110 ? 15.933 1.337 -2.452 1.00 91.69 110 VAL A O 1
ATOM 839 N N . LEU A 1 111 ? 16.327 3.015 -3.903 1.00 92.12 111 LEU A N 1
ATOM 840 C CA . LEU A 1 111 ? 15.517 4.025 -3.220 1.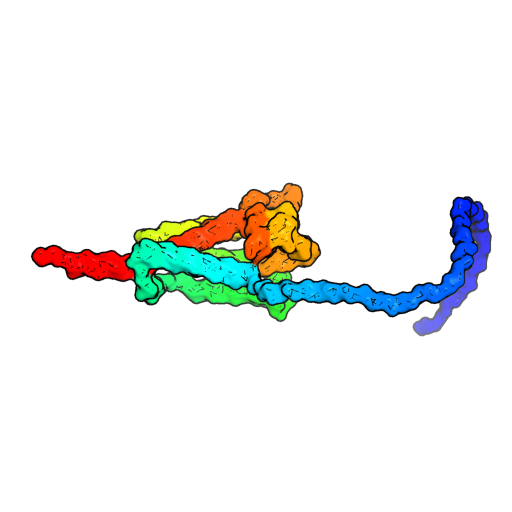00 92.12 111 LEU A CA 1
ATOM 841 C C . LEU A 1 111 ? 14.040 3.605 -3.134 1.00 92.12 111 LEU A C 1
ATOM 843 O O . LEU A 1 111 ? 13.477 3.604 -2.045 1.00 92.12 111 LEU A O 1
ATOM 847 N N . LEU A 1 112 ? 13.439 3.134 -4.235 1.00 90.50 112 LEU A N 1
ATOM 848 C CA . LEU A 1 112 ? 12.062 2.624 -4.243 1.00 90.50 112 LEU A CA 1
ATOM 849 C C . LEU A 1 112 ? 11.882 1.426 -3.298 1.00 90.50 112 LEU A C 1
ATOM 851 O O . LEU A 1 112 ? 10.938 1.404 -2.515 1.00 90.50 112 LEU A O 1
ATOM 855 N N . LEU A 1 113 ? 12.786 0.440 -3.333 1.00 93.06 113 LEU A N 1
ATOM 856 C CA . LEU A 1 113 ? 12.698 -0.717 -2.435 1.00 93.06 113 LEU A CA 1
ATOM 857 C C . LEU A 1 113 ? 12.930 -0.329 -0.966 1.00 93.06 113 LEU A C 1
ATOM 859 O O . LEU A 1 113 ? 12.252 -0.867 -0.096 1.00 93.06 113 LEU A O 1
ATOM 863 N N . GLY A 1 114 ? 13.821 0.627 -0.690 1.00 94.88 114 GLY A N 1
ATOM 864 C CA . GLY A 1 114 ? 14.036 1.186 0.646 1.00 94.88 114 GLY A CA 1
ATOM 865 C C . GLY A 1 114 ? 12.807 1.929 1.174 1.00 94.88 114 GLY A C 1
ATOM 866 O O . GLY A 1 114 ? 12.377 1.673 2.295 1.00 94.88 114 GLY A O 1
ATOM 867 N N . ALA A 1 115 ? 12.181 2.771 0.347 1.00 94.00 115 ALA A N 1
ATOM 868 C CA . ALA A 1 115 ? 10.920 3.437 0.667 1.00 94.00 115 ALA A CA 1
ATOM 869 C C . ALA A 1 115 ? 9.805 2.422 0.965 1.00 94.00 115 ALA A C 1
ATOM 871 O O . ALA A 1 115 ? 9.139 2.514 1.997 1.00 94.00 115 ALA A O 1
ATOM 872 N N . MET A 1 116 ? 9.637 1.403 0.113 1.00 93.88 116 MET A N 1
ATOM 873 C CA . MET A 1 116 ? 8.621 0.369 0.327 1.00 93.88 116 MET A CA 1
ATOM 874 C C . MET A 1 116 ? 8.883 -0.488 1.571 1.00 93.88 116 MET A C 1
ATOM 876 O O . MET A 1 116 ? 7.931 -0.839 2.272 1.00 93.88 116 MET A O 1
ATOM 880 N N . ALA A 1 117 ? 10.147 -0.789 1.880 1.00 96.00 117 ALA A N 1
ATOM 881 C CA . ALA A 1 117 ? 10.531 -1.451 3.123 1.00 96.00 117 ALA A CA 1
ATOM 882 C C . ALA A 1 117 ? 10.257 -0.562 4.350 1.00 96.00 117 ALA A C 1
ATOM 884 O O . ALA A 1 117 ? 9.767 -1.061 5.358 1.00 96.00 117 ALA A O 1
ATOM 885 N N . GLY A 1 118 ? 10.481 0.754 4.254 1.00 96.12 118 GLY A N 1
ATOM 886 C CA . GLY A 1 118 ? 10.113 1.724 5.290 1.00 96.12 118 GLY A CA 1
ATOM 887 C C . GLY A 1 118 ? 8.612 1.720 5.593 1.00 96.12 118 GLY A C 1
ATOM 888 O O . GLY A 1 118 ? 8.217 1.605 6.753 1.00 96.12 118 GLY A O 1
ATOM 889 N N . VAL A 1 119 ? 7.760 1.738 4.561 1.00 95.88 119 VAL A N 1
ATOM 890 C CA . VAL A 1 119 ? 6.302 1.591 4.737 1.00 95.88 119 VAL A CA 1
ATOM 891 C C . VAL A 1 119 ? 5.949 0.236 5.362 1.00 95.88 119 VAL A C 1
ATOM 893 O O . VAL A 1 119 ? 5.116 0.181 6.264 1.00 95.88 119 VAL A O 1
ATOM 896 N N . LEU A 1 120 ? 6.611 -0.855 4.962 1.00 96.12 120 LEU A N 1
ATOM 897 C CA . LEU A 1 120 ? 6.380 -2.176 5.558 1.00 96.12 120 LEU A CA 1
ATOM 898 C C . LEU A 1 120 ? 6.754 -2.210 7.055 1.00 96.12 120 LEU A C 1
ATOM 900 O O . LEU A 1 120 ? 6.003 -2.764 7.856 1.00 96.12 120 LEU A O 1
ATOM 904 N N . VAL A 1 121 ? 7.855 -1.563 7.456 1.00 96.56 121 VAL A N 1
ATOM 905 C CA . VAL A 1 121 ? 8.241 -1.396 8.871 1.00 96.56 121 VAL A CA 1
ATOM 906 C C . VAL A 1 121 ? 7.197 -0.578 9.634 1.00 96.56 121 VAL A C 1
ATOM 908 O O . VAL A 1 121 ? 6.776 -0.999 10.711 1.00 96.56 121 VAL A O 1
ATOM 911 N N . PHE A 1 122 ? 6.725 0.543 9.073 1.00 96.06 122 PHE A N 1
ATOM 912 C CA . PHE A 1 122 ? 5.629 1.329 9.655 1.00 96.06 122 PHE A CA 1
ATOM 913 C C . PHE A 1 122 ? 4.382 0.463 9.900 1.00 96.06 122 PHE A C 1
ATOM 915 O O . PHE A 1 122 ? 3.820 0.483 10.999 1.00 96.06 122 PHE A O 1
ATOM 922 N N . LEU A 1 123 ? 3.970 -0.329 8.908 1.00 95.81 123 LEU A N 1
ATOM 923 C CA . LEU A 1 123 ? 2.796 -1.193 9.005 1.00 95.81 123 LEU A CA 1
ATOM 924 C C . LEU A 1 123 ? 2.961 -2.270 10.090 1.00 95.81 123 LEU A C 1
ATOM 926 O O . LEU A 1 123 ? 2.082 -2.414 10.941 1.00 95.81 123 LEU A O 1
ATOM 930 N N . ILE A 1 124 ? 4.104 -2.967 10.121 1.00 95.56 124 ILE A N 1
ATOM 931 C CA . ILE A 1 124 ? 4.406 -4.004 11.123 1.00 95.56 124 ILE A CA 1
ATOM 932 C C . ILE A 1 124 ? 4.407 -3.418 12.541 1.00 95.56 124 ILE A C 1
ATOM 934 O O . ILE A 1 124 ? 3.746 -3.964 13.425 1.00 95.56 124 ILE A O 1
ATOM 938 N N . VAL A 1 125 ? 5.089 -2.288 12.764 1.00 95.94 125 VAL A N 1
ATOM 939 C CA . VAL A 1 125 ? 5.133 -1.627 14.081 1.00 95.94 125 VAL A CA 1
ATOM 940 C C . VAL A 1 125 ? 3.724 -1.280 14.564 1.00 95.94 125 VAL A C 1
ATOM 942 O O . VAL A 1 125 ? 3.389 -1.549 15.718 1.00 95.94 125 VAL A O 1
ATOM 945 N N . ASN A 1 126 ? 2.869 -0.757 13.683 1.00 93.25 126 ASN A N 1
ATOM 946 C CA . ASN A 1 126 ? 1.499 -0.406 14.049 1.00 93.25 126 ASN A CA 1
ATOM 947 C C . ASN A 1 126 ? 0.591 -1.636 14.249 1.00 93.25 126 ASN A C 1
ATOM 949 O O . ASN A 1 126 ? -0.255 -1.602 15.139 1.00 93.25 126 ASN A O 1
ATOM 953 N N . ILE A 1 127 ? 0.795 -2.754 13.537 1.00 94.75 127 ILE A N 1
ATOM 954 C CA . ILE A 1 127 ? 0.104 -4.036 13.814 1.00 94.75 127 ILE A CA 1
ATOM 955 C C . ILE A 1 127 ? 0.426 -4.579 15.212 1.00 94.75 127 ILE A C 1
ATOM 957 O O . ILE A 1 127 ? -0.413 -5.251 15.817 1.00 94.75 127 ILE A O 1
ATOM 961 N N . LEU A 1 128 ? 1.640 -4.345 15.715 1.00 93.12 128 LEU A N 1
ATOM 962 C CA . LEU A 1 128 ? 2.056 -4.808 17.040 1.00 93.12 128 LEU A CA 1
ATOM 963 C C . LEU A 1 128 ? 1.485 -3.941 18.173 1.00 93.12 128 LEU A C 1
ATOM 965 O O . LEU A 1 128 ? 1.318 -4.436 19.287 1.00 93.12 128 LEU A O 1
ATOM 969 N N . THR A 1 129 ? 1.160 -2.672 17.904 1.00 90.19 129 THR A N 1
ATOM 970 C CA . THR A 1 129 ? 0.648 -1.737 18.921 1.00 90.19 129 THR A CA 1
ATOM 971 C C . THR A 1 129 ? -0.864 -1.544 18.889 1.00 90.19 129 THR A C 1
ATOM 973 O O . THR A 1 129 ? -1.471 -1.359 19.942 1.00 90.19 129 THR A O 1
ATOM 976 N N . ILE A 1 130 ? -1.485 -1.588 17.710 1.00 88.31 130 ILE A N 1
ATOM 977 C CA . ILE A 1 130 ? -2.933 -1.431 17.531 1.00 88.31 130 ILE A CA 1
ATOM 978 C C . ILE A 1 130 ? -3.631 -2.765 17.830 1.00 88.31 130 ILE A C 1
ATOM 980 O O . ILE A 1 130 ? -3.152 -3.838 17.463 1.00 88.31 130 ILE A O 1
ATOM 984 N N . ARG A 1 131 ? -4.789 -2.707 18.495 1.00 87.12 131 ARG A N 1
ATOM 985 C CA . ARG A 1 131 ? -5.612 -3.873 18.859 1.00 87.12 131 ARG A CA 1
ATOM 986 C C . ARG A 1 131 ? -7.005 -3.802 18.220 1.00 87.12 131 ARG A C 1
ATOM 988 O O . ARG A 1 131 ? -7.368 -2.808 17.597 1.00 87.12 131 ARG A O 1
ATOM 995 N N . GLY A 1 132 ? -7.779 -4.877 18.368 1.00 87.69 132 GLY A N 1
ATOM 996 C CA . GLY A 1 132 ? -9.153 -4.963 17.868 1.00 87.69 132 GLY A CA 1
ATOM 997 C C . GLY A 1 132 ? -9.257 -4.939 16.340 1.00 87.69 132 GLY A C 1
ATOM 998 O O . GLY A 1 132 ? -8.327 -5.314 15.628 1.00 87.69 132 GLY A O 1
ATOM 999 N N . GLU A 1 133 ? -10.404 -4.490 15.834 1.00 87.56 133 GLU A N 1
ATOM 1000 C CA . GLU A 1 133 ? -10.739 -4.519 14.402 1.00 87.56 133 GLU A CA 1
ATOM 1001 C C . GLU A 1 133 ? -9.765 -3.688 13.553 1.00 87.56 133 GLU A C 1
ATOM 1003 O O . GLU A 1 133 ? -9.383 -4.106 12.463 1.00 87.56 133 GLU A O 1
ATOM 1008 N N . MET A 1 134 ? -9.256 -2.568 14.073 1.00 88.00 134 MET A N 1
ATOM 1009 C CA . MET A 1 134 ? -8.272 -1.759 13.350 1.00 88.00 134 MET A CA 1
ATOM 1010 C C . MET A 1 134 ? -6.981 -2.549 13.044 1.00 88.00 134 MET A C 1
ATOM 1012 O O . MET A 1 134 ? -6.399 -2.381 11.972 1.00 88.00 134 MET A O 1
ATOM 1016 N N . ARG A 1 135 ? -6.574 -3.487 13.917 1.00 92.81 135 ARG A N 1
ATOM 1017 C CA . ARG A 1 135 ? -5.440 -4.397 13.660 1.00 92.81 135 ARG A CA 1
ATOM 1018 C C . ARG A 1 135 ? -5.711 -5.335 12.481 1.00 92.81 135 ARG A C 1
ATOM 1020 O O . ARG A 1 135 ? -4.802 -5.586 11.695 1.00 92.81 135 ARG A O 1
ATOM 1027 N N . ALA A 1 136 ? -6.943 -5.829 12.337 1.00 93.00 136 ALA A N 1
ATOM 1028 C CA . ALA A 1 136 ? -7.326 -6.682 11.212 1.00 93.00 136 ALA A CA 1
ATOM 1029 C C . ALA A 1 136 ? -7.251 -5.915 9.881 1.00 93.00 136 ALA A C 1
ATOM 1031 O O . ALA A 1 136 ? -6.661 -6.415 8.928 1.00 93.00 136 ALA A O 1
ATOM 1032 N N . GLY A 1 137 ? -7.728 -4.666 9.843 1.00 92.25 137 GLY A N 1
ATOM 1033 C CA . GLY A 1 137 ? -7.552 -3.794 8.675 1.00 92.25 137 GLY A CA 1
ATOM 1034 C C . GLY A 1 137 ? -6.076 -3.575 8.326 1.00 92.25 137 GLY A C 1
ATOM 1035 O O . GLY A 1 137 ? -5.674 -3.783 7.185 1.00 92.25 137 GLY A O 1
ATOM 1036 N N . MET A 1 138 ? -5.238 -3.265 9.321 1.00 93.69 138 MET A N 1
ATOM 1037 C CA . MET A 1 138 ? -3.790 -3.100 9.126 1.00 93.69 138 MET A CA 1
ATOM 1038 C C . MET A 1 138 ? -3.098 -4.373 8.606 1.00 93.69 138 MET A C 1
ATOM 1040 O O . MET A 1 138 ? -2.194 -4.273 7.776 1.00 93.69 138 MET A O 1
ATOM 1044 N N . LEU A 1 139 ? -3.528 -5.568 9.031 1.00 95.94 139 LEU A N 1
ATOM 1045 C CA . LEU A 1 139 ? -3.039 -6.846 8.490 1.00 95.94 139 LEU A CA 1
ATOM 1046 C C . LEU A 1 139 ? -3.390 -7.012 7.003 1.00 95.94 139 LEU A C 1
ATOM 1048 O O . LEU A 1 139 ? -2.528 -7.405 6.218 1.00 95.94 139 LEU A O 1
ATOM 1052 N N . VAL A 1 140 ? -4.613 -6.651 6.602 1.00 96.00 140 VAL A N 1
ATOM 1053 C CA . VAL A 1 140 ? -5.068 -6.683 5.199 1.00 96.00 140 VAL A CA 1
ATOM 1054 C C . VAL A 1 140 ? -4.266 -5.694 4.334 1.00 96.00 140 VAL A C 1
ATOM 1056 O O . VAL A 1 140 ? -3.768 -6.084 3.278 1.00 96.00 140 VAL A O 1
ATOM 1059 N N . ILE A 1 141 ? -4.032 -4.463 4.818 1.00 95.50 141 ILE A N 1
ATOM 1060 C CA . ILE A 1 141 ? -3.141 -3.477 4.165 1.00 95.50 141 ILE A CA 1
ATOM 1061 C C . ILE A 1 141 ? -1.729 -4.057 3.997 1.00 95.50 141 ILE A C 1
ATOM 1063 O O . ILE A 1 141 ? -1.136 -3.971 2.924 1.00 95.50 141 ILE A O 1
ATOM 1067 N N . THR A 1 142 ? -1.190 -4.671 5.050 1.00 96.19 142 THR A N 1
ATOM 1068 C CA . THR A 1 142 ? 0.177 -5.217 5.059 1.00 96.19 142 THR A CA 1
ATOM 1069 C C . THR A 1 142 ? 0.342 -6.374 4.090 1.00 96.19 142 THR A C 1
ATOM 1071 O O . THR A 1 142 ? 1.366 -6.448 3.414 1.00 96.19 142 THR A O 1
ATOM 1074 N N . LEU A 1 143 ? -0.670 -7.236 3.963 1.00 96.25 143 LEU A N 1
ATOM 1075 C CA . LEU A 1 143 ? -0.682 -8.298 2.962 1.00 96.25 143 LEU A CA 1
ATOM 1076 C C . LEU A 1 143 ? -0.649 -7.714 1.542 1.00 96.25 143 LEU A C 1
ATOM 1078 O O . LEU A 1 143 ? 0.214 -8.097 0.755 1.00 96.25 143 LEU A O 1
ATOM 1082 N N . GLY A 1 144 ? -1.512 -6.739 1.234 1.00 95.06 144 GLY A N 1
ATOM 1083 C CA . GLY A 1 144 ? -1.516 -6.059 -0.067 1.00 95.06 144 GLY A CA 1
ATOM 1084 C C . GLY A 1 144 ? -0.184 -5.382 -0.397 1.00 95.06 144 GLY A C 1
ATOM 1085 O O . GLY A 1 144 ? 0.378 -5.586 -1.475 1.00 95.06 144 GLY A O 1
ATOM 1086 N N . TRP A 1 145 ? 0.380 -4.657 0.574 1.00 95.12 145 TRP A N 1
ATOM 1087 C CA . TRP A 1 145 ? 1.685 -4.009 0.443 1.00 95.12 145 TRP A CA 1
ATOM 1088 C C . TRP A 1 145 ? 2.821 -5.014 0.209 1.00 95.12 145 TRP A C 1
ATOM 1090 O O . TRP A 1 145 ? 3.657 -4.814 -0.672 1.00 95.12 145 TRP A O 1
ATOM 1100 N N . ALA A 1 146 ? 2.846 -6.116 0.966 1.00 94.25 146 ALA A N 1
ATOM 1101 C CA . ALA A 1 146 ? 3.870 -7.152 0.858 1.00 94.25 146 ALA A CA 1
ATOM 1102 C C . ALA A 1 146 ? 3.807 -7.912 -0.478 1.00 94.25 146 ALA A C 1
ATOM 1104 O O . ALA A 1 146 ? 4.857 -8.231 -1.047 1.00 94.25 146 ALA A O 1
ATOM 1105 N N . LEU A 1 147 ? 2.601 -8.161 -1.010 1.00 93.06 147 LEU A N 1
ATOM 1106 C CA . LEU A 1 147 ? 2.406 -8.740 -2.343 1.00 93.06 147 LEU A CA 1
ATOM 1107 C C . LEU A 1 147 ? 3.020 -7.829 -3.418 1.00 93.06 147 LEU A C 1
ATOM 1109 O O . LEU A 1 147 ? 3.906 -8.271 -4.155 1.00 93.06 147 LEU A O 1
ATOM 1113 N N . ASN A 1 148 ? 2.641 -6.546 -3.440 1.00 92.25 148 ASN A N 1
ATOM 1114 C CA . ASN A 1 148 ? 3.167 -5.568 -4.401 1.00 92.25 148 ASN A CA 1
ATOM 1115 C C . ASN A 1 148 ? 4.688 -5.385 -4.264 1.00 92.25 148 ASN A C 1
ATOM 1117 O O . ASN A 1 148 ? 5.411 -5.390 -5.263 1.00 92.25 148 ASN A O 1
ATOM 1121 N N . PHE A 1 149 ? 5.203 -5.304 -3.032 1.00 92.44 149 PHE A N 1
ATOM 1122 C CA . PHE A 1 149 ? 6.640 -5.232 -2.763 1.00 92.44 149 PHE A CA 1
ATOM 1123 C C . PHE A 1 149 ? 7.397 -6.439 -3.328 1.00 92.44 149 PHE A C 1
ATOM 1125 O O . PHE A 1 149 ? 8.395 -6.267 -4.029 1.00 92.44 149 PHE A O 1
ATOM 1132 N N . THR A 1 150 ? 6.906 -7.658 -3.083 1.00 91.88 150 THR A N 1
ATOM 1133 C CA . THR A 1 150 ? 7.534 -8.895 -3.576 1.00 91.88 150 THR A CA 1
ATOM 1134 C C . THR A 1 150 ? 7.544 -8.940 -5.105 1.00 91.88 150 THR A C 1
ATOM 1136 O O . THR A 1 150 ? 8.575 -9.241 -5.715 1.00 91.88 150 THR A O 1
ATOM 1139 N N . VAL A 1 151 ? 6.425 -8.582 -5.742 1.00 90.62 151 VAL A N 1
ATOM 1140 C CA . VAL A 1 151 ? 6.300 -8.509 -7.205 1.00 90.62 151 VAL A CA 1
ATOM 1141 C C . VAL A 1 151 ? 7.302 -7.507 -7.796 1.00 90.62 151 VAL A C 1
ATOM 1143 O O . VAL A 1 151 ? 8.060 -7.869 -8.703 1.00 90.62 151 VAL A O 1
ATOM 1146 N N . ILE A 1 152 ? 7.373 -6.286 -7.257 1.00 87.62 152 ILE A N 1
ATOM 1147 C CA . ILE A 1 152 ? 8.281 -5.228 -7.731 1.00 87.62 152 ILE A CA 1
ATOM 1148 C C . ILE A 1 152 ? 9.753 -5.600 -7.495 1.00 87.62 152 ILE A C 1
ATOM 1150 O O . ILE A 1 152 ? 10.592 -5.422 -8.388 1.00 87.62 152 ILE A O 1
ATOM 1154 N N . ALA A 1 153 ? 10.086 -6.162 -6.329 1.00 89.00 153 ALA A N 1
ATOM 1155 C CA . ALA A 1 153 ? 11.444 -6.579 -5.986 1.00 89.00 153 ALA A CA 1
ATOM 1156 C C . ALA A 1 153 ? 11.989 -7.629 -6.966 1.00 89.00 153 ALA A C 1
ATOM 1158 O O . ALA A 1 153 ? 13.111 -7.475 -7.474 1.00 89.00 153 ALA A O 1
ATOM 1159 N N . LEU A 1 154 ? 11.176 -8.648 -7.277 1.00 89.62 154 LEU A N 1
ATOM 1160 C CA . LEU A 1 154 ? 11.528 -9.750 -8.176 1.00 89.62 154 LEU A CA 1
ATOM 1161 C C . LEU A 1 154 ? 11.606 -9.334 -9.653 1.00 89.62 154 LEU A C 1
ATOM 1163 O O . LEU A 1 154 ? 12.467 -9.842 -10.371 1.00 89.62 154 LEU A O 1
ATOM 1167 N N . ASN A 1 155 ? 10.746 -8.415 -10.105 1.00 88.00 155 ASN A N 1
ATOM 1168 C CA . ASN A 1 155 ? 10.629 -8.041 -11.524 1.00 88.00 155 ASN A CA 1
ATOM 1169 C C . ASN A 1 155 ? 11.314 -6.714 -11.900 1.00 88.00 155 ASN A C 1
ATOM 1171 O O . ASN A 1 155 ? 11.350 -6.357 -13.075 1.00 88.00 155 ASN A O 1
ATOM 1175 N N . ARG A 1 156 ? 11.905 -6.000 -10.927 1.00 83.00 156 ARG A N 1
ATOM 1176 C CA . ARG A 1 156 ? 12.501 -4.650 -11.084 1.00 83.00 156 ARG A CA 1
ATOM 1177 C C . ARG A 1 156 ? 11.487 -3.550 -11.451 1.00 83.00 156 ARG A C 1
ATOM 1179 O O . ARG A 1 156 ? 11.882 -2.491 -11.937 1.00 83.00 156 ARG A O 1
ATOM 1186 N N . GLY A 1 157 ? 10.209 -3.801 -11.191 1.00 83.19 157 GLY A N 1
ATOM 1187 C CA . GLY A 1 157 ? 9.068 -2.967 -11.552 1.00 83.19 157 GLY A CA 1
ATOM 1188 C C . GLY A 1 157 ? 7.774 -3.782 -11.520 1.00 83.19 157 GLY A C 1
ATOM 1189 O O . GLY A 1 157 ? 7.815 -4.987 -11.267 1.00 83.19 157 GLY A O 1
ATOM 1190 N N . MET A 1 158 ? 6.642 -3.128 -11.755 1.00 83.62 158 MET A N 1
ATOM 1191 C CA . MET A 1 158 ? 5.313 -3.745 -11.739 1.00 83.62 158 MET A CA 1
ATOM 1192 C C . MET A 1 158 ? 5.042 -4.421 -13.098 1.00 83.62 158 MET A C 1
ATOM 1194 O O . MET A 1 158 ? 5.148 -3.746 -14.127 1.00 83.62 158 MET A O 1
ATOM 1198 N N . PRO A 1 159 ? 4.760 -5.739 -13.160 1.00 83.25 159 PRO A N 1
ATOM 1199 C CA . PRO A 1 159 ? 4.474 -6.413 -14.420 1.00 83.25 159 PRO A CA 1
ATOM 1200 C C . PRO A 1 159 ? 3.078 -6.075 -14.942 1.00 83.25 159 PRO A C 1
ATOM 1202 O O . PRO A 1 159 ? 2.083 -6.469 -14.337 1.00 83.25 159 PRO A O 1
ATOM 1205 N N . LEU A 1 160 ? 3.009 -5.423 -16.102 1.00 82.06 160 LEU A N 1
ATOM 1206 C CA . LEU A 1 160 ? 1.748 -5.043 -16.742 1.00 82.06 160 LEU A CA 1
ATOM 1207 C C . LEU A 1 160 ? 1.215 -6.119 -17.698 1.00 82.06 160 LEU A C 1
ATOM 1209 O O . LEU A 1 160 ? 1.933 -6.633 -18.566 1.00 82.06 160 LEU A O 1
ATOM 1213 N N . SER A 1 161 ? -0.077 -6.429 -17.584 1.00 81.56 161 SER A N 1
ATOM 1214 C CA . SER A 1 161 ? -0.801 -7.267 -18.540 1.00 81.56 161 SER A CA 1
ATOM 1215 C C . SER A 1 161 ? -1.291 -6.435 -19.725 1.00 81.56 161 SER A C 1
ATOM 1217 O O . SER A 1 161 ? -2.226 -5.646 -19.593 1.00 81.56 161 SER A O 1
ATOM 1219 N N . ARG A 1 162 ? -0.717 -6.657 -20.918 1.00 79.44 162 ARG A N 1
ATOM 1220 C CA . ARG A 1 162 ? -1.151 -5.989 -22.167 1.00 79.44 162 ARG A CA 1
ATOM 1221 C C . ARG A 1 162 ? -2.661 -6.115 -22.415 1.00 79.44 162 ARG A C 1
ATOM 1223 O O . ARG A 1 162 ? -3.288 -5.157 -22.845 1.00 79.44 162 ARG A O 1
ATOM 1230 N N . TRP A 1 163 ? -3.242 -7.278 -22.105 1.00 83.88 163 TRP A N 1
ATOM 1231 C CA . TRP A 1 163 ? -4.685 -7.520 -22.218 1.00 83.88 163 TRP A CA 1
ATOM 1232 C C . TRP A 1 163 ? -5.496 -6.624 -21.277 1.00 83.88 163 TRP A C 1
ATOM 1234 O O . TRP A 1 163 ? -6.515 -6.076 -21.689 1.00 83.88 163 TRP A O 1
ATOM 1244 N N . ALA A 1 164 ? -5.037 -6.441 -20.036 1.00 79.38 164 ALA A N 1
ATOM 1245 C CA . ALA A 1 164 ? -5.741 -5.611 -19.066 1.00 79.38 164 ALA A CA 1
ATOM 1246 C C . ALA A 1 164 ? -5.653 -4.128 -19.450 1.00 79.38 164 ALA A C 1
ATOM 1248 O O . ALA A 1 164 ? -6.677 -3.457 -19.482 1.00 79.38 164 ALA A O 1
ATOM 1249 N N . TYR A 1 165 ? -4.470 -3.643 -19.841 1.00 78.31 165 TYR A N 1
ATOM 1250 C CA . TYR A 1 165 ? -4.286 -2.248 -20.263 1.00 78.31 165 TYR A CA 1
ATOM 1251 C C . TYR A 1 165 ? -5.094 -1.906 -21.522 1.00 78.31 165 TYR A C 1
ATOM 1253 O O . TYR A 1 165 ? -5.740 -0.862 -21.571 1.00 78.31 165 TYR A O 1
ATOM 1261 N N . ALA A 1 166 ? -5.147 -2.810 -22.508 1.00 80.50 166 ALA A N 1
ATOM 1262 C CA . ALA A 1 166 ? -6.018 -2.644 -23.671 1.00 80.50 166 ALA A CA 1
ATOM 1263 C C . ALA A 1 166 ? -7.508 -2.614 -23.273 1.00 80.50 166 ALA A C 1
ATOM 1265 O O . ALA A 1 166 ? -8.272 -1.787 -23.763 1.00 80.50 166 ALA A O 1
ATOM 1266 N N . ARG A 1 167 ? -7.930 -3.479 -22.340 1.00 82.06 167 ARG A N 1
ATOM 1267 C CA . ARG A 1 167 ? -9.329 -3.569 -21.882 1.00 82.06 167 ARG A CA 1
ATOM 1268 C C . ARG A 1 167 ? -9.740 -2.445 -20.918 1.00 82.06 167 ARG A C 1
ATOM 1270 O O . ARG A 1 167 ? -10.935 -2.193 -20.775 1.00 82.06 167 ARG A O 1
ATOM 1277 N N . SER A 1 168 ? -8.777 -1.758 -20.298 1.00 75.56 168 SER A N 1
ATOM 1278 C CA . SER A 1 168 ? -8.990 -0.535 -19.516 1.00 75.56 168 SER A CA 1
ATOM 1279 C C . SER A 1 168 ? -8.890 0.751 -20.346 1.00 75.56 168 SER A C 1
ATOM 1281 O O . SER A 1 168 ? -9.023 1.823 -19.773 1.00 75.56 168 SER A O 1
ATOM 1283 N N . GLY A 1 169 ? -8.601 0.676 -21.651 1.00 72.44 169 GLY A N 1
ATOM 1284 C CA . GLY A 1 169 ? -8.418 1.855 -22.507 1.00 72.44 169 GLY A CA 1
ATOM 1285 C C . GLY A 1 169 ? -7.078 2.591 -22.348 1.00 72.44 169 GLY A C 1
ATOM 1286 O O . GLY A 1 169 ? -6.909 3.652 -22.932 1.00 72.44 169 GLY A O 1
ATOM 1287 N N . GLN A 1 170 ? -6.104 2.044 -21.611 1.00 68.00 170 GLN A N 1
ATOM 1288 C CA . GLN A 1 170 ? -4.775 2.653 -21.412 1.00 68.00 170 GLN A CA 1
ATOM 1289 C C . GLN A 1 170 ? -3.768 2.227 -22.492 1.00 68.00 170 GLN A C 1
ATOM 1291 O O . GLN A 1 170 ? -2.649 1.797 -22.197 1.00 68.00 170 GLN A O 1
ATOM 1296 N N . THR A 1 171 ? -4.162 2.288 -23.762 1.00 62.59 171 THR A N 1
ATOM 1297 C CA . THR A 1 171 ? -3.341 1.764 -24.865 1.00 62.59 171 THR A CA 1
ATOM 1298 C C . THR A 1 171 ? -1.999 2.494 -25.003 1.00 62.59 171 THR A C 1
ATOM 1300 O O . THR A 1 171 ? -0.997 1.861 -25.324 1.00 62.59 171 THR A O 1
ATOM 1303 N N . GLU A 1 172 ? -1.941 3.789 -24.679 1.00 57.31 172 GLU A N 1
ATOM 1304 C CA . GLU A 1 172 ? -0.717 4.603 -24.759 1.00 57.31 172 GLU A CA 1
ATOM 1305 C C . GLU A 1 172 ? 0.303 4.303 -23.646 1.00 57.31 172 GLU A C 1
ATOM 1307 O O . GLU A 1 172 ? 1.513 4.297 -23.891 1.00 57.31 172 GLU A O 1
ATOM 1312 N N . ALA A 1 173 ? -0.165 3.960 -22.439 1.00 56.88 173 ALA A N 1
ATOM 1313 C CA . ALA A 1 173 ? 0.701 3.627 -21.303 1.00 56.88 173 ALA A CA 1
ATOM 1314 C C . ALA A 1 173 ? 1.545 2.359 -21.554 1.00 56.88 173 ALA A C 1
ATOM 1316 O O . ALA A 1 173 ? 2.644 2.215 -21.011 1.00 56.88 173 ALA A O 1
ATOM 1317 N N . ILE A 1 174 ? 1.066 1.456 -22.424 1.00 56.50 174 ILE A N 1
ATOM 1318 C CA . ILE A 1 174 ? 1.814 0.274 -22.885 1.00 56.50 174 ILE A CA 1
ATOM 1319 C C . ILE A 1 174 ? 3.057 0.691 -23.693 1.00 56.50 174 ILE A C 1
ATOM 1321 O O . ILE A 1 174 ? 4.091 0.027 -23.611 1.00 56.50 174 ILE A O 1
ATOM 1325 N N . THR A 1 175 ? 2.955 1.775 -24.466 1.00 48.56 175 THR A N 1
ATOM 1326 C CA . THR A 1 175 ? 3.968 2.218 -25.436 1.00 48.56 175 THR A CA 1
ATOM 1327 C C . THR A 1 175 ? 5.101 3.000 -24.777 1.00 48.56 175 THR A C 1
ATOM 1329 O O . THR A 1 175 ? 6.260 2.842 -25.151 1.00 48.56 175 THR A O 1
ATOM 1332 N N . GLN A 1 176 ? 4.782 3.825 -23.777 1.00 49.66 176 GLN A N 1
ATOM 1333 C CA . GLN A 1 176 ? 5.750 4.726 -23.142 1.00 49.66 176 GLN A CA 1
ATOM 1334 C C . GLN A 1 176 ? 6.476 4.114 -21.926 1.00 49.66 176 GLN A C 1
ATOM 1336 O O . GLN A 1 176 ? 7.534 4.600 -21.529 1.00 49.66 176 GLN A O 1
ATOM 1341 N N . GLY A 1 177 ? 5.929 3.061 -21.302 1.00 50.81 177 GLY A N 1
ATOM 1342 C CA . GLY A 1 177 ? 6.486 2.486 -20.064 1.00 50.81 177 GLY A CA 1
ATOM 1343 C C . GLY A 1 177 ? 6.356 3.397 -1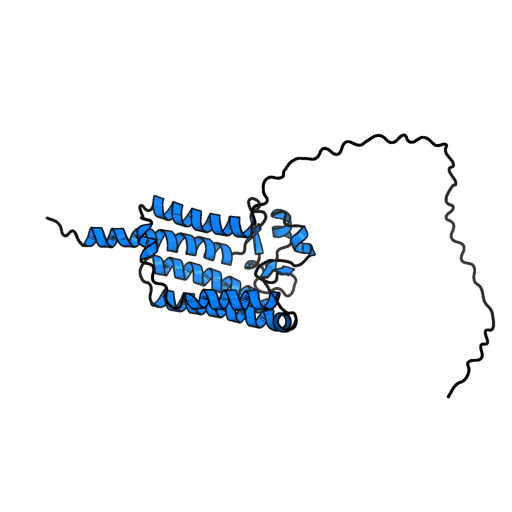8.829 1.00 50.81 177 GLY A C 1
ATOM 1344 O O . GLY A 1 177 ? 6.945 3.115 -17.783 1.00 50.81 177 GLY A O 1
ATOM 1345 N N . THR A 1 178 ? 5.568 4.466 -18.945 1.00 50.66 178 THR A N 1
ATOM 1346 C CA . THR A 1 178 ? 5.338 5.552 -17.978 1.00 50.66 178 THR A CA 1
ATOM 1347 C C . THR A 1 178 ? 4.239 5.228 -16.958 1.00 50.66 178 THR A C 1
ATOM 1349 O O . THR A 1 178 ? 3.460 6.093 -16.565 1.00 50.66 178 THR A O 1
ATOM 1352 N N . GLY A 1 179 ? 4.184 3.983 -16.470 1.00 46.31 179 GLY A N 1
ATOM 1353 C CA . GLY A 1 179 ? 3.419 3.701 -15.248 1.00 46.31 179 GLY A CA 1
ATOM 1354 C C . GLY A 1 179 ? 3.936 4.579 -14.105 1.00 46.31 179 GLY A C 1
ATOM 1355 O O . GLY A 1 179 ? 5.148 4.734 -13.971 1.00 46.31 179 GLY A O 1
ATOM 1356 N N . GLY A 1 180 ? 3.021 5.192 -13.346 1.00 51.75 180 GLY A N 1
ATOM 1357 C CA . GLY A 1 180 ? 3.302 6.372 -12.516 1.00 51.75 180 GLY A CA 1
ATOM 1358 C C . GLY A 1 180 ? 4.308 6.169 -11.373 1.00 51.75 180 GLY A C 1
ATOM 1359 O O . GLY A 1 180 ? 5.521 6.273 -11.548 1.00 51.75 180 GLY A O 1
ATOM 1360 N N . PHE A 1 181 ? 3.813 5.949 -10.150 1.00 48.62 181 PHE A N 1
ATOM 1361 C CA . PHE A 1 181 ? 4.661 5.945 -8.943 1.00 48.62 181 PHE A CA 1
ATOM 1362 C C . PHE A 1 181 ? 5.714 4.817 -8.926 1.00 48.62 181 PHE A C 1
ATOM 1364 O O . PHE A 1 181 ? 6.782 4.957 -8.330 1.00 48.62 181 PHE A O 1
ATOM 1371 N N . TYR A 1 182 ? 5.464 3.709 -9.625 1.00 56.16 182 TYR A N 1
ATOM 1372 C CA . TYR A 1 182 ? 6.386 2.584 -9.788 1.00 56.16 182 TYR A CA 1
ATOM 1373 C C . TYR A 1 182 ? 6.731 2.383 -11.266 1.00 56.16 182 TYR A C 1
ATOM 1375 O O . TYR A 1 182 ? 5.938 2.680 -12.146 1.00 56.16 182 TYR A O 1
ATOM 1383 N N . ARG A 1 183 ? 7.919 1.840 -11.567 1.00 61.72 183 ARG A N 1
ATOM 1384 C CA . ARG A 1 183 ? 8.298 1.576 -12.965 1.00 61.72 183 ARG A CA 1
ATOM 1385 C C . ARG A 1 183 ? 7.433 0.440 -13.511 1.00 61.72 183 ARG A C 1
ATOM 1387 O O . ARG A 1 183 ? 7.560 -0.685 -13.027 1.00 61.72 183 ARG A O 1
ATOM 1394 N N . ALA A 1 184 ? 6.615 0.718 -14.519 1.00 64.06 184 ALA A N 1
ATOM 1395 C CA . ALA A 1 184 ? 5.917 -0.314 -15.275 1.00 64.06 184 ALA A CA 1
ATOM 1396 C C . ALA A 1 184 ? 6.910 -1.138 -16.115 1.00 64.06 184 ALA A C 1
ATOM 1398 O O . ALA A 1 184 ? 7.866 -0.609 -16.689 1.00 64.06 184 ALA A O 1
ATOM 1399 N N . VAL A 1 185 ? 6.701 -2.454 -16.170 1.00 69.62 185 VAL A N 1
ATOM 1400 C CA . VAL A 1 185 ? 7.509 -3.397 -16.956 1.00 69.62 185 VAL A CA 1
ATOM 1401 C C . VAL A 1 185 ? 6.569 -4.317 -17.727 1.00 69.62 185 VAL A C 1
ATOM 1403 O O . VAL A 1 185 ? 5.691 -4.945 -17.143 1.00 69.62 185 VAL A O 1
ATOM 1406 N N . VAL A 1 186 ? 6.753 -4.431 -19.045 1.00 72.44 186 VAL A N 1
ATOM 1407 C CA . VAL A 1 186 ? 5.939 -5.327 -19.883 1.00 72.44 186 VAL A CA 1
ATOM 1408 C C . VAL A 1 186 ? 6.096 -6.774 -19.410 1.00 72.44 186 VAL A C 1
ATOM 1410 O O . VAL A 1 186 ? 7.210 -7.301 -19.409 1.00 72.44 186 VAL A O 1
ATOM 1413 N N . ALA A 1 187 ? 4.997 -7.431 -19.021 1.00 72.94 187 ALA A N 1
ATOM 1414 C CA . ALA A 1 187 ? 5.054 -8.825 -18.591 1.00 72.94 187 ALA A CA 1
ATOM 1415 C C . ALA A 1 187 ? 5.484 -9.743 -19.752 1.00 72.94 187 ALA A C 1
ATOM 1417 O O . ALA A 1 187 ? 4.876 -9.742 -20.824 1.00 72.94 187 ALA A O 1
ATOM 1418 N N . GLY A 1 188 ? 6.516 -10.557 -19.522 1.00 74.38 188 GLY A N 1
ATOM 1419 C CA . GLY A 1 188 ? 7.126 -11.443 -20.516 1.00 74.38 188 GLY A CA 1
ATOM 1420 C C . GLY A 1 188 ? 7.533 -12.804 -19.933 1.00 74.38 188 GLY A C 1
ATOM 1421 O O . GLY A 1 188 ? 7.224 -13.091 -18.776 1.00 74.38 188 GLY A O 1
ATOM 1422 N N . PRO A 1 189 ? 8.250 -13.655 -20.692 1.00 69.88 189 PRO A N 1
ATOM 1423 C CA . PRO A 1 189 ? 8.555 -15.033 -20.279 1.00 69.88 189 PRO A CA 1
ATOM 1424 C C . PRO A 1 189 ? 9.395 -15.165 -18.999 1.00 69.88 189 PRO A C 1
ATOM 1426 O O . PRO A 1 189 ? 9.372 -16.205 -18.353 1.00 69.88 189 PRO A O 1
ATOM 1429 N N . ARG A 1 190 ? 10.141 -14.117 -18.617 1.00 78.00 190 ARG A N 1
ATOM 1430 C CA . ARG A 1 190 ? 10.963 -14.082 -17.391 1.00 78.00 190 ARG A CA 1
ATOM 1431 C C . ARG A 1 190 ? 10.256 -13.433 -16.190 1.00 78.00 190 ARG A C 1
ATOM 1433 O O . ARG A 1 190 ? 10.867 -13.306 -15.131 1.00 78.00 190 ARG A O 1
ATOM 1440 N N . THR A 1 191 ? 9.002 -13.000 -16.341 1.00 79.50 191 THR A N 1
ATOM 1441 C CA . THR A 1 191 ? 8.231 -12.348 -15.274 1.00 79.50 191 THR A CA 1
ATOM 1442 C C . THR A 1 191 ? 7.845 -13.351 -14.190 1.00 79.50 191 THR A C 1
ATOM 1444 O O . THR A 1 191 ? 7.132 -14.319 -14.447 1.00 79.50 191 THR A O 1
ATOM 1447 N N . LYS A 1 192 ? 8.262 -13.082 -12.952 1.00 83.38 192 LYS A N 1
ATOM 1448 C CA . LYS A 1 192 ? 7.865 -13.848 -11.763 1.00 83.38 192 LYS A CA 1
ATOM 1449 C C . LYS A 1 192 ? 6.553 -13.299 -11.206 1.00 83.38 192 LYS A C 1
ATOM 1451 O O . LYS A 1 192 ? 6.327 -12.094 -11.261 1.00 83.38 192 LYS A O 1
ATOM 1456 N N . LEU A 1 193 ? 5.708 -14.163 -10.641 1.00 84.75 193 LEU A N 1
ATOM 1457 C CA . LEU A 1 193 ? 4.437 -13.772 -10.007 1.00 84.75 193 LEU A CA 1
ATOM 1458 C C . LEU A 1 193 ? 3.508 -12.935 -10.915 1.00 84.75 193 LEU A C 1
ATOM 1460 O O . LEU A 1 193 ? 2.802 -12.052 -10.440 1.00 84.75 193 LEU A O 1
ATOM 1464 N N . ARG A 1 194 ? 3.483 -13.214 -12.229 1.00 83.31 194 ARG A N 1
ATOM 1465 C CA . ARG A 1 194 ? 2.712 -12.441 -13.227 1.00 83.31 194 ARG A CA 1
ATOM 1466 C C . ARG A 1 194 ? 1.232 -12.244 -12.859 1.00 83.31 194 ARG A C 1
ATOM 1468 O O . ARG A 1 194 ? 0.686 -11.193 -13.162 1.00 83.31 194 ARG A O 1
ATOM 1475 N N . ALA A 1 195 ? 0.601 -13.226 -12.214 1.00 83.06 195 ALA A N 1
ATOM 1476 C CA . ALA A 1 195 ? -0.799 -13.150 -11.787 1.00 83.06 195 ALA A CA 1
ATOM 1477 C C . ALA A 1 195 ? -1.064 -12.119 -10.669 1.00 83.06 195 ALA A C 1
ATOM 1479 O O . ALA A 1 195 ? -2.209 -11.732 -10.477 1.00 83.06 195 ALA A O 1
ATOM 1480 N N . LEU A 1 196 ? -0.027 -11.676 -9.948 1.00 82.56 196 LEU A N 1
ATOM 1481 C CA . LEU A 1 196 ? -0.108 -10.678 -8.875 1.00 82.56 196 LEU A CA 1
ATOM 1482 C C . LEU A 1 196 ? 0.278 -9.257 -9.337 1.00 82.56 196 LEU A C 1
ATOM 1484 O O . LEU A 1 196 ? 0.251 -8.343 -8.522 1.00 82.56 196 LEU A O 1
ATOM 1488 N N . GLY A 1 197 ? 0.670 -9.073 -10.604 1.00 82.00 197 GLY A N 1
ATOM 1489 C CA . GLY A 1 197 ? 0.932 -7.752 -11.192 1.00 82.00 197 GLY A CA 1
ATOM 1490 C C . GLY A 1 197 ? -0.350 -7.034 -11.622 1.00 82.00 197 GLY A C 1
ATOM 1491 O O . GLY A 1 197 ? -1.445 -7.386 -11.185 1.00 82.00 197 GLY A O 1
ATOM 1492 N N . ASP A 1 198 ? -0.227 -6.066 -12.529 1.00 82.19 198 ASP A N 1
ATOM 1493 C CA . ASP A 1 198 ? -1.366 -5.303 -13.047 1.00 82.19 198 ASP A CA 1
ATOM 1494 C C . ASP A 1 198 ? -2.141 -6.164 -14.052 1.00 82.19 198 ASP A C 1
ATOM 1496 O O . ASP A 1 198 ? -1.810 -6.240 -15.244 1.00 82.19 198 ASP A O 1
ATOM 1500 N N . VAL A 1 199 ? -3.159 -6.867 -13.550 1.00 83.88 199 VAL A N 1
ATOM 1501 C CA . VAL A 1 199 ? -3.934 -7.862 -14.308 1.00 83.88 199 VAL A CA 1
ATOM 1502 C C . VAL A 1 199 ? -5.443 -7.603 -14.340 1.00 83.88 199 VAL A C 1
ATOM 1504 O O . VAL A 1 199 ? -6.112 -8.182 -15.196 1.00 83.88 199 VAL A O 1
ATOM 1507 N N . ILE A 1 200 ? -5.987 -6.741 -13.471 1.00 81.50 200 ILE A N 1
ATOM 1508 C CA . ILE A 1 200 ? -7.436 -6.517 -13.334 1.00 81.50 200 ILE A CA 1
ATOM 1509 C C . ILE A 1 200 ? -7.825 -5.189 -14.008 1.00 81.50 200 ILE A C 1
ATOM 1511 O O . ILE A 1 200 ? -7.511 -4.128 -13.470 1.00 81.50 200 ILE A O 1
ATOM 1515 N N . PRO A 1 201 ? -8.491 -5.204 -15.180 1.00 83.25 201 PRO A N 1
ATOM 1516 C CA . PRO A 1 201 ? -8.899 -3.985 -15.871 1.00 83.25 201 PRO A CA 1
ATOM 1517 C C . PRO A 1 201 ? -10.121 -3.345 -15.203 1.00 83.25 201 PRO A C 1
ATOM 1519 O O . PRO A 1 201 ? -11.201 -3.934 -15.162 1.00 83.25 201 PRO A O 1
ATOM 1522 N N . VAL A 1 202 ? -9.974 -2.101 -14.754 1.00 80.50 202 VAL A N 1
ATOM 1523 C CA . VAL A 1 202 ? -11.040 -1.280 -14.170 1.00 80.50 202 VAL A CA 1
ATOM 1524 C C . VAL A 1 202 ? -11.380 -0.157 -15.148 1.00 80.50 202 VAL A C 1
ATOM 1526 O O . VAL A 1 202 ? -10.848 0.951 -15.088 1.00 80.50 202 VAL A O 1
ATOM 1529 N N . ARG A 1 203 ? -12.269 -0.473 -16.099 1.00 76.69 203 ARG A N 1
ATOM 1530 C CA . ARG A 1 203 ? -12.605 0.411 -17.228 1.00 76.69 203 ARG A CA 1
ATOM 1531 C C . ARG A 1 203 ? -13.158 1.771 -16.794 1.00 76.69 203 ARG A C 1
ATOM 1533 O O . ARG A 1 203 ? -12.817 2.763 -17.416 1.00 76.69 203 ARG A O 1
ATOM 1540 N N . ILE A 1 204 ? -13.958 1.827 -15.728 1.00 74.19 204 ILE A N 1
ATOM 1541 C CA . ILE A 1 204 ? -14.596 3.071 -15.257 1.00 74.19 204 ILE A CA 1
ATOM 1542 C C . ILE A 1 204 ? -13.595 4.128 -14.754 1.00 74.19 204 ILE A C 1
ATOM 1544 O O . ILE A 1 204 ? -13.900 5.311 -14.791 1.00 74.19 204 ILE A O 1
ATOM 1548 N N . PHE A 1 205 ? -12.394 3.714 -14.338 1.00 68.19 205 PHE A N 1
ATOM 1549 C CA . PHE A 1 205 ? -11.307 4.614 -13.925 1.00 68.19 205 PHE A CA 1
ATOM 1550 C C . PHE A 1 205 ? -10.151 4.642 -14.931 1.00 68.19 205 PHE A C 1
ATOM 1552 O O . PHE A 1 205 ? -9.083 5.153 -14.615 1.00 68.19 205 PHE A O 1
ATOM 1559 N N . HIS A 1 206 ? -10.337 4.033 -16.111 1.00 73.81 206 HIS A N 1
ATOM 1560 C CA . HIS A 1 206 ? -9.294 3.841 -17.119 1.00 73.81 206 HIS A CA 1
ATOM 1561 C C . HIS A 1 206 ? -7.986 3.302 -16.509 1.00 73.81 206 HIS A C 1
ATOM 1563 O O . HIS A 1 206 ? -6.894 3.772 -16.806 1.00 73.81 206 HIS A O 1
ATOM 1569 N N . GLN A 1 207 ? -8.096 2.306 -15.623 1.00 75.12 207 GLN A N 1
ATOM 1570 C CA . GLN A 1 207 ? -6.973 1.778 -14.846 1.00 75.12 207 GLN A CA 1
ATOM 1571 C C . GLN A 1 207 ? -6.844 0.262 -14.941 1.00 75.12 207 GLN A C 1
ATOM 1573 O O . GLN A 1 207 ? -7.791 -0.458 -15.259 1.00 75.12 207 GLN A O 1
ATOM 1578 N N . VAL A 1 208 ? -5.655 -0.232 -14.611 1.00 80.25 208 VAL A N 1
ATOM 1579 C CA . VAL A 1 208 ? -5.435 -1.633 -14.269 1.00 80.25 208 VAL A CA 1
ATOM 1580 C C . VAL A 1 208 ? -4.937 -1.662 -12.838 1.00 80.25 208 VAL A C 1
ATOM 1582 O O . VAL A 1 208 ? -4.041 -0.899 -12.493 1.00 80.25 208 VAL A O 1
ATOM 1585 N N . VAL A 1 209 ? -5.536 -2.523 -12.023 1.00 84.38 209 VAL A N 1
ATOM 1586 C CA . VAL A 1 209 ? -5.136 -2.730 -10.632 1.00 84.38 209 VAL A CA 1
ATOM 1587 C C . VAL A 1 209 ? -4.531 -4.117 -10.465 1.00 84.38 209 VAL A C 1
ATOM 1589 O O . VAL A 1 209 ? -4.846 -5.062 -11.204 1.00 84.38 209 VAL A O 1
ATOM 1592 N N . SER A 1 210 ? -3.657 -4.242 -9.478 1.00 88.06 210 SER A N 1
ATOM 1593 C CA . SER A 1 210 ? -3.141 -5.527 -9.032 1.00 88.06 210 SER A CA 1
ATOM 1594 C C . SER A 1 210 ? -4.011 -6.145 -7.942 1.00 88.06 210 SER A C 1
ATOM 1596 O O . SER A 1 210 ? -4.877 -5.505 -7.341 1.00 88.06 210 SER A O 1
ATOM 1598 N N . ILE A 1 211 ? -3.744 -7.414 -7.639 1.00 89.25 211 ILE A N 1
ATOM 1599 C CA . ILE A 1 211 ? -4.365 -8.089 -6.495 1.00 89.25 211 ILE A CA 1
ATOM 1600 C C . ILE A 1 211 ? -3.937 -7.417 -5.180 1.00 89.25 211 ILE A C 1
ATOM 1602 O O . ILE A 1 211 ? -4.769 -7.255 -4.289 1.00 89.25 211 ILE A O 1
ATOM 1606 N N . GLY A 1 212 ? -2.680 -6.969 -5.060 1.00 89.44 212 GLY A N 1
ATOM 1607 C CA . GLY A 1 212 ? -2.214 -6.262 -3.866 1.00 89.44 212 GLY A CA 1
ATOM 1608 C C . GLY A 1 212 ? -2.915 -4.918 -3.657 1.00 89.44 212 GLY A C 1
ATOM 1609 O O . GLY A 1 212 ? -3.224 -4.575 -2.517 1.00 89.44 212 GLY A O 1
ATOM 1610 N N . ASP A 1 213 ? -3.275 -4.214 -4.735 1.00 88.75 213 ASP A N 1
ATOM 1611 C CA . ASP A 1 213 ? -4.052 -2.970 -4.646 1.00 88.75 213 ASP A CA 1
ATOM 1612 C C . ASP A 1 213 ? -5.460 -3.215 -4.097 1.00 88.75 213 ASP A C 1
ATOM 1614 O O . ASP A 1 213 ? -5.910 -2.453 -3.248 1.00 88.75 213 ASP A O 1
ATOM 1618 N N . ILE A 1 214 ? -6.131 -4.309 -4.479 1.00 90.38 214 ILE A N 1
ATOM 1619 C CA . ILE A 1 214 ? -7.438 -4.674 -3.901 1.00 90.38 214 ILE A CA 1
ATOM 1620 C C . ILE A 1 214 ? -7.324 -4.892 -2.386 1.00 90.38 214 ILE A C 1
ATOM 1622 O O . ILE A 1 214 ? -8.143 -4.374 -1.625 1.00 90.38 214 ILE A O 1
ATOM 1626 N N . PHE A 1 215 ? -6.287 -5.599 -1.924 1.00 93.62 215 PHE A N 1
ATOM 1627 C CA . PHE A 1 215 ? -6.023 -5.748 -0.488 1.00 93.62 215 PHE A CA 1
ATOM 1628 C C . PHE A 1 215 ? -5.745 -4.392 0.190 1.00 93.62 215 PHE A C 1
ATOM 1630 O O . PHE A 1 215 ? -6.268 -4.139 1.274 1.00 93.62 215 PHE A O 1
ATOM 1637 N N . LEU A 1 216 ? -4.997 -3.484 -0.448 1.00 90.56 216 LEU A N 1
ATOM 1638 C CA . LEU A 1 216 ? -4.775 -2.127 0.071 1.00 90.56 216 LEU A CA 1
ATOM 1639 C C . LEU A 1 216 ? -6.084 -1.324 0.176 1.00 90.56 216 LEU A C 1
ATOM 1641 O O . LEU A 1 216 ? -6.350 -0.746 1.229 1.00 90.56 216 LEU A O 1
ATOM 1645 N N . MET A 1 217 ? -6.922 -1.327 -0.867 1.00 88.38 217 MET A N 1
ATOM 1646 C CA . MET A 1 217 ? -8.229 -0.654 -0.893 1.00 88.38 217 MET A CA 1
ATOM 1647 C C . MET A 1 217 ? -9.144 -1.152 0.230 1.00 88.38 217 MET A C 1
ATOM 1649 O O . MET A 1 217 ? -9.634 -0.354 1.031 1.00 88.38 217 MET A O 1
ATOM 1653 N N . LEU A 1 218 ? -9.339 -2.473 0.319 1.00 90.19 218 LEU A N 1
ATOM 1654 C CA . LEU A 1 218 ? -10.200 -3.098 1.325 1.00 90.19 218 LEU A CA 1
ATOM 1655 C C . LEU A 1 218 ? -9.667 -2.873 2.743 1.00 90.19 218 LEU A C 1
ATOM 1657 O O . LEU A 1 218 ? -10.433 -2.542 3.646 1.00 90.19 218 LEU A O 1
ATOM 1661 N N . GLY A 1 219 ? -8.354 -3.010 2.939 1.00 92.06 219 GLY A N 1
ATOM 1662 C CA . GLY A 1 219 ? -7.710 -2.796 4.230 1.00 92.06 219 GLY A CA 1
ATOM 1663 C C . GLY A 1 219 ? -7.834 -1.351 4.719 1.00 92.06 219 GLY A C 1
ATOM 1664 O O . GLY A 1 219 ? -8.187 -1.132 5.876 1.00 92.06 219 GLY A O 1
ATOM 1665 N N . ILE A 1 220 ? -7.615 -0.363 3.842 1.00 89.81 220 ILE A N 1
ATOM 1666 C CA . ILE A 1 220 ? -7.767 1.067 4.164 1.00 89.81 220 ILE A CA 1
ATOM 1667 C C . ILE A 1 220 ? -9.226 1.395 4.495 1.00 89.81 220 ILE A C 1
ATOM 1669 O O . ILE A 1 220 ? -9.490 1.990 5.542 1.00 89.81 220 ILE A O 1
ATOM 1673 N N . ALA A 1 221 ? -10.178 0.949 3.668 1.00 88.38 221 ALA A N 1
ATOM 1674 C CA . ALA A 1 221 ? -11.602 1.143 3.933 1.00 88.38 221 ALA A CA 1
ATOM 1675 C C . ALA A 1 221 ? -12.023 0.528 5.283 1.00 88.38 221 ALA A C 1
ATOM 1677 O O . ALA A 1 221 ? -12.749 1.157 6.056 1.00 88.38 221 ALA A O 1
ATOM 1678 N N . PHE A 1 222 ? -11.505 -0.661 5.616 1.00 90.00 222 PHE A N 1
ATOM 1679 C CA . PHE A 1 222 ? -11.770 -1.318 6.896 1.00 90.00 222 PHE A CA 1
ATOM 1680 C C . PHE A 1 222 ? -11.124 -0.601 8.090 1.00 90.00 222 PHE A C 1
ATOM 1682 O O . PHE A 1 222 ? -11.755 -0.501 9.140 1.00 90.00 222 PHE A O 1
ATOM 1689 N N . VAL A 1 223 ? -9.904 -0.061 7.956 1.00 89.75 223 VAL A N 1
ATOM 1690 C CA . VAL A 1 223 ? -9.267 0.757 9.008 1.00 89.75 223 VAL A CA 1
ATOM 1691 C C . VAL A 1 223 ? -10.087 2.016 9.297 1.00 89.75 223 VAL A C 1
ATOM 1693 O O . VAL A 1 223 ? -10.328 2.310 10.468 1.00 89.75 223 VAL A O 1
ATOM 1696 N N . ILE A 1 224 ? -10.574 2.712 8.263 1.00 87.50 224 ILE A N 1
ATOM 1697 C CA . ILE A 1 224 ? -11.448 3.890 8.411 1.00 87.50 224 ILE A CA 1
ATOM 1698 C C . ILE A 1 224 ? -12.739 3.500 9.152 1.00 87.50 224 ILE A C 1
ATOM 1700 O O . ILE A 1 224 ? -13.061 4.082 10.189 1.00 87.50 224 ILE A O 1
ATOM 1704 N N . ALA A 1 225 ? -13.436 2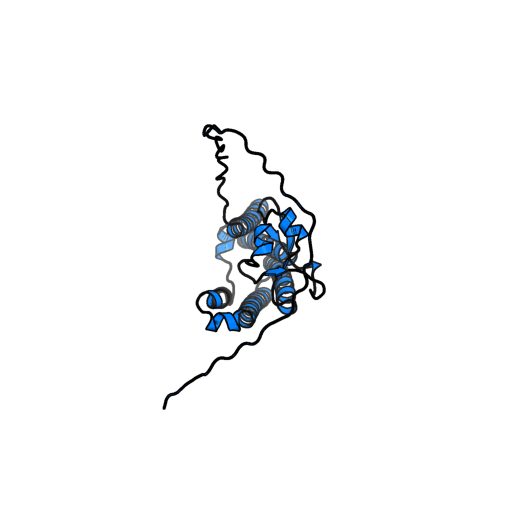.459 8.684 1.00 86.94 225 ALA A N 1
ATOM 1705 C CA . ALA A 1 225 ? -14.685 1.991 9.287 1.00 86.94 225 ALA A CA 1
ATOM 1706 C C . ALA A 1 225 ? -14.512 1.406 10.706 1.00 86.94 225 ALA A C 1
ATOM 1708 O O . ALA A 1 225 ? -15.440 1.447 11.518 1.00 86.94 225 ALA A O 1
ATOM 1709 N N . ALA A 1 226 ? -13.340 0.856 11.037 1.00 86.81 226 ALA A N 1
ATOM 1710 C CA . ALA A 1 226 ? -13.003 0.430 12.393 1.00 86.81 226 ALA A CA 1
ATOM 1711 C C . ALA A 1 226 ? -12.765 1.637 13.312 1.00 86.81 226 ALA A C 1
ATOM 1713 O O . ALA A 1 226 ? -13.362 1.702 14.385 1.00 86.81 226 ALA A O 1
ATOM 1714 N N . ALA A 1 227 ? -11.964 2.616 12.879 1.00 85.94 227 ALA A N 1
ATOM 1715 C CA . ALA A 1 227 ? -11.658 3.804 13.672 1.00 85.94 227 ALA A CA 1
ATOM 1716 C C . ALA A 1 227 ? -12.903 4.651 13.980 1.00 85.94 227 ALA A C 1
ATOM 1718 O O . ALA A 1 227 ? -13.092 5.070 15.121 1.00 85.94 227 ALA A O 1
ATOM 1719 N N . MET A 1 228 ? -13.813 4.817 13.009 1.00 85.12 228 MET A N 1
ATOM 1720 C CA . MET A 1 228 ? -15.09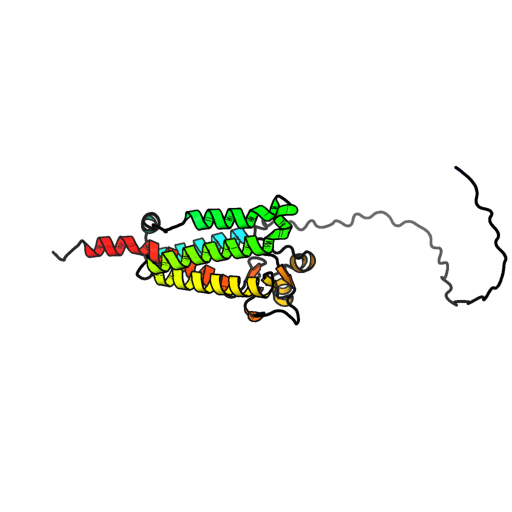0 5.514 13.231 1.00 85.12 228 MET A CA 1
ATOM 1721 C C . MET A 1 228 ? -15.951 4.868 14.333 1.00 85.12 228 MET A C 1
ATOM 1723 O O . MET A 1 228 ? -16.798 5.539 14.920 1.00 85.12 228 MET A O 1
ATOM 1727 N N . ARG A 1 229 ? -15.763 3.577 14.645 1.00 82.00 229 ARG A N 1
ATOM 1728 C CA . ARG A 1 229 ? -16.549 2.861 15.667 1.00 82.00 229 ARG A CA 1
ATOM 1729 C C . ARG A 1 229 ? -15.943 2.893 17.073 1.00 82.00 229 ARG A C 1
ATOM 1731 O O . ARG A 1 229 ? -16.663 2.592 18.025 1.00 82.00 229 ARG A O 1
ATOM 1738 N N . THR A 1 230 ? -14.667 3.256 17.227 1.00 70.81 230 THR A N 1
ATOM 1739 C CA . THR A 1 230 ? -13.937 3.138 18.503 1.00 70.81 230 THR A CA 1
ATOM 1740 C C . THR A 1 230 ? -14.565 3.968 19.629 1.00 70.81 230 THR A C 1
ATOM 1742 O O . THR A 1 230 ? -14.890 3.408 20.675 1.00 70.81 230 THR A O 1
ATOM 1745 N N . ILE A 1 231 ? -14.835 5.260 19.395 1.00 61.81 231 ILE A N 1
ATOM 1746 C CA . ILE A 1 231 ? -15.366 6.182 20.423 1.00 61.81 231 ILE A CA 1
ATOM 1747 C C . ILE A 1 231 ? -16.698 5.699 21.013 1.00 61.81 231 ILE A C 1
ATOM 1749 O O . ILE A 1 231 ? -16.921 5.789 22.219 1.00 61.81 231 ILE A O 1
ATOM 1753 N N . ARG A 1 232 ? -17.590 5.135 20.187 1.00 58.66 232 ARG A N 1
ATOM 1754 C CA . ARG A 1 232 ? -18.925 4.736 20.657 1.00 58.66 232 ARG A CA 1
ATOM 1755 C C . ARG A 1 232 ? -18.890 3.533 21.601 1.00 58.66 232 ARG A C 1
ATOM 1757 O O . ARG A 1 232 ? -19.734 3.449 22.486 1.00 58.66 232 ARG A O 1
ATOM 1764 N N . ARG A 1 233 ? -17.912 2.628 21.457 1.00 58.62 233 ARG A N 1
ATOM 1765 C CA . ARG A 1 233 ? -17.732 1.521 22.413 1.00 58.62 233 ARG A CA 1
ATOM 1766 C C . ARG A 1 233 ? -17.194 1.993 23.764 1.00 58.62 233 ARG A C 1
ATOM 1768 O O . ARG A 1 233 ? -17.562 1.389 24.761 1.00 58.62 233 ARG A O 1
ATOM 1775 N N . GLY A 1 234 ? -16.391 3.060 23.801 1.00 56.06 234 GLY A N 1
ATOM 1776 C CA . GLY A 1 234 ? -15.984 3.705 25.056 1.00 56.06 234 GLY A CA 1
ATOM 1777 C C . GLY A 1 234 ? -17.190 4.294 25.790 1.00 56.06 234 GLY A C 1
ATOM 1778 O O . GLY A 1 234 ? -17.507 3.867 26.895 1.00 56.06 234 GLY A O 1
ATOM 1779 N N . ALA A 1 235 ? -17.944 5.167 25.115 1.00 54.19 235 ALA A N 1
ATOM 1780 C CA . ALA A 1 235 ? -19.112 5.833 25.700 1.00 54.19 235 ALA A CA 1
ATOM 1781 C C . ALA A 1 235 ? -20.215 4.865 26.184 1.00 54.19 235 ALA A C 1
ATOM 1783 O O . ALA A 1 235 ? -20.877 5.137 27.179 1.00 54.19 235 ALA A O 1
ATOM 1784 N N . SER A 1 236 ? -20.416 3.724 25.511 1.00 55.31 236 SER A N 1
ATOM 1785 C CA . SER A 1 236 ? -21.374 2.696 25.956 1.00 55.31 236 SER A CA 1
ATOM 1786 C C . SER A 1 236 ? -20.836 1.746 27.036 1.00 55.31 236 SER A C 1
ATOM 1788 O O . SER A 1 236 ? -21.623 0.982 27.584 1.00 55.31 236 SER A O 1
ATOM 1790 N N . ALA A 1 237 ? -19.535 1.765 27.344 1.00 57.25 237 ALA A N 1
ATOM 1791 C CA . ALA A 1 237 ? -18.953 1.007 28.457 1.00 57.25 237 ALA A CA 1
ATOM 1792 C C . ALA A 1 237 ? -18.909 1.816 29.770 1.00 57.25 237 ALA A C 1
ATOM 1794 O O . ALA A 1 237 ? -18.873 1.224 30.844 1.00 57.25 237 ALA A O 1
ATOM 1795 N N . GLU A 1 238 ? -18.946 3.151 29.690 1.00 55.78 238 GLU A N 1
ATOM 1796 C CA . GLU A 1 238 ? -18.973 4.068 30.844 1.00 55.78 238 GLU A CA 1
ATOM 1797 C C . GLU A 1 238 ? -20.370 4.315 31.438 1.00 55.78 238 GLU A C 1
ATOM 1799 O O . GLU A 1 238 ? -20.486 4.979 32.465 1.00 55.78 238 GLU A O 1
ATOM 1804 N N . GLN A 1 239 ? -21.429 3.758 30.843 1.00 50.12 239 GLN A N 1
ATOM 1805 C CA . GLN A 1 239 ? -22.755 3.681 31.462 1.00 50.12 239 GLN A CA 1
ATOM 1806 C C . GLN A 1 239 ? -22.981 2.273 32.043 1.00 50.12 239 GLN A C 1
ATOM 1808 O O . GLN A 1 239 ? -23.578 1.431 31.366 1.00 50.12 239 GLN A O 1
ATOM 1813 N N . PRO A 1 240 ? -22.527 1.978 33.280 1.00 48.78 240 PRO A N 1
ATOM 1814 C CA . PRO A 1 240 ? -23.065 0.840 34.013 1.00 48.78 240 PRO A CA 1
ATOM 1815 C C . PRO A 1 240 ? -24.569 1.062 34.222 1.00 48.78 240 PRO A C 1
ATOM 1817 O O . PRO A 1 240 ? -25.017 2.198 34.384 1.00 48.78 240 PRO A O 1
ATOM 1820 N N . ALA A 1 241 ? -25.344 -0.022 34.186 1.00 56.59 241 ALA A N 1
ATOM 1821 C CA . ALA A 1 241 ? -26.793 0.044 34.340 1.00 56.59 241 ALA A CA 1
ATOM 1822 C C . ALA A 1 241 ? -27.183 0.735 35.660 1.00 56.59 241 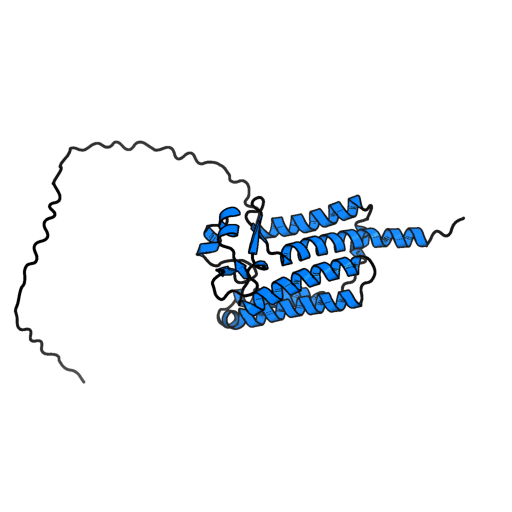ALA A C 1
ATOM 1824 O O . ALA A 1 241 ? -26.649 0.390 36.717 1.00 56.59 241 ALA A O 1
ATOM 1825 N N . GLN A 1 242 ? -28.104 1.697 35.557 1.00 44.75 242 GLN A N 1
ATOM 1826 C CA . GLN A 1 242 ? -28.864 2.254 36.679 1.00 44.75 242 GLN A CA 1
ATOM 1827 C C . GLN A 1 242 ? -30.081 1.369 36.960 1.00 44.75 242 GLN A C 1
ATOM 1829 O O . GLN A 1 242 ? -30.642 0.844 35.969 1.00 44.75 242 GLN A O 1
#

Secondary structure (DSSP, 8-state):
--------------------------------------------------HHHHHHHHHHHHHHHHHHHTT--GGGGTT---TTTHHHHHHHHHHHGGGS-HHHHTTHHHHHHHHHHHHHHHHHHHHHH--HHHHHHHHHHHHHHHHHHHHHHHHTSEEE-HHHHHHTT-HHHHHH---SSS-EEE--TT-TTGGGSEEEEEGGGTEEEEHHHHHHHHHHHHHHHHHHHHHHHHHHHS----

Radius of gyration: 30.28 Å; chains: 1; bounding box: 82×38×104 Å

Sequence (242 aa):
MRAYISASRPTMTGQTFTSPFSPEKVEGPGNETFLPQGGISTAHTLEEGNPVLLMLTSMIGLGLIAGFLARGTLAGLKEIHFKLIWLLFVALIVAILPLFSDAINKHRRVLLLGAMAGVLVFLIVNILTIRGEMRAGMLVITLGWALNFTVIALNRGMPLSRWAYARSGQTEAITQGTGGFYRAVVAGPRTKLRALGDVIPVRIFHQVVSIGDIFLMLGIAFVIAAAMRTIRRGASAEQPAQ